Protein AF-A0A6G0W3Q2-F1 (afdb_monomer_lite)

Secondary structure (DSSP, 8-state):
-HHHHHHHHHHHH-SSGGGS--S---EEEEEEEEEES--HHHHTT-SSPPPEEEEEEETTTTEEEEEETTEEEEEEGGG-EEEE-SSSEEEEEETTEEEEEEESSHHHHHHHHHHHHHHHHHHHHHSSS--TTHHHHHHHHHHHHHHHHHHT-GGGSGGGTTHHHHHHHHHHHHHTT-HHHHHHHHHHHHHHHGGG--EEEEE-TTS-EEEEEPHHHHHHHHHHHHHHHHTTT--

Structure (mmCIF, N/CA/C/O backbone):
data_AF-A0A6G0W3Q2-F1
#
_entry.id   AF-A0A6G0W3Q2-F1
#
loop_
_atom_site.group_PDB
_atom_site.id
_atom_site.type_symbol
_atom_site.label_atom_id
_atom_site.label_alt_id
_atom_site.label_comp_id
_atom_site.label_asym_id
_atom_site.label_entity_id
_atom_site.label_seq_id
_atom_site.pdbx_PDB_ins_code
_atom_site.Cartn_x
_atom_site.Cartn_y
_atom_site.Cartn_z
_atom_site.occupancy
_atom_site.B_iso_or_equiv
_atom_site.auth_seq_id
_atom_site.auth_comp_id
_atom_site.auth_asym_id
_atom_site.auth_atom_id
_atom_site.pdbx_PDB_model_num
ATOM 1 N N . MET A 1 1 ? -4.264 -22.061 -1.903 1.00 52.12 1 MET A N 1
ATOM 2 C CA . MET A 1 1 ? -3.735 -20.689 -1.708 1.00 52.12 1 MET A CA 1
ATOM 3 C C . MET A 1 1 ? -3.566 -19.924 -3.023 1.00 52.12 1 MET A C 1
ATOM 5 O O . MET A 1 1 ? -4.027 -18.793 -3.070 1.00 52.12 1 MET A O 1
ATOM 9 N N . SER A 1 2 ? -3.036 -20.539 -4.093 1.00 60.62 2 SER A N 1
ATOM 10 C CA . SER A 1 2 ? -2.847 -19.903 -5.418 1.00 60.62 2 SER A CA 1
ATOM 11 C C . SER A 1 2 ? -4.066 -19.112 -5.936 1.00 60.62 2 SER A C 1
ATOM 13 O O . SER A 1 2 ? -3.953 -17.914 -6.149 1.00 60.62 2 SER A O 1
ATOM 15 N N . ALA A 1 3 ? -5.268 -19.704 -5.980 1.00 65.25 3 ALA A N 1
ATOM 16 C CA . ALA A 1 3 ? -6.459 -19.058 -6.557 1.00 65.25 3 ALA A CA 1
ATOM 17 C C . ALA A 1 3 ? -6.866 -17.703 -5.930 1.00 65.25 3 ALA A C 1
ATOM 19 O O . ALA A 1 3 ? -7.498 -16.878 -6.585 1.00 65.25 3 ALA A O 1
ATOM 20 N N . ARG A 1 4 ? -6.534 -17.447 -4.657 1.00 72.56 4 ARG A N 1
ATOM 21 C CA . ARG A 1 4 ? -6.872 -16.176 -3.987 1.00 72.56 4 ARG A CA 1
ATOM 22 C C . ARG A 1 4 ? -5.815 -15.096 -4.220 1.00 72.56 4 ARG A C 1
ATOM 24 O O . ARG A 1 4 ? -6.174 -13.929 -4.313 1.00 72.56 4 ARG A O 1
ATOM 31 N N . LEU A 1 5 ? -4.554 -15.492 -4.385 1.00 68.44 5 LEU A N 1
ATOM 32 C CA . LEU A 1 5 ? -3.495 -14.612 -4.887 1.00 68.44 5 LEU A CA 1
ATOM 33 C C . LEU A 1 5 ? -3.738 -14.271 -6.360 1.00 68.44 5 LEU A C 1
ATOM 35 O O . LEU A 1 5 ? -3.645 -13.109 -6.738 1.00 68.44 5 LEU A O 1
ATOM 39 N N . THR A 1 6 ? -4.186 -15.248 -7.155 1.00 70.69 6 THR A N 1
ATOM 40 C CA . THR A 1 6 ? -4.675 -15.009 -8.517 1.00 70.69 6 THR A CA 1
ATOM 41 C C . THR A 1 6 ? -5.832 -14.017 -8.511 1.00 70.69 6 THR A C 1
ATOM 43 O O . THR A 1 6 ? -5.821 -13.103 -9.320 1.00 70.69 6 THR A O 1
ATOM 46 N N . LYS A 1 7 ? -6.779 -14.121 -7.563 1.00 69.00 7 LYS A N 1
ATOM 47 C CA . LYS A 1 7 ? -7.867 -13.139 -7.407 1.00 69.00 7 LYS A CA 1
ATOM 48 C C . LYS A 1 7 ? -7.358 -11.742 -7.019 1.00 69.00 7 LYS A C 1
ATOM 50 O O . LYS A 1 7 ? -7.868 -10.754 -7.528 1.00 69.00 7 LYS A O 1
ATOM 55 N N . LEU A 1 8 ? -6.357 -11.628 -6.143 1.00 73.06 8 LEU A N 1
ATOM 56 C CA . LEU A 1 8 ? -5.738 -10.333 -5.815 1.00 73.06 8 LEU A CA 1
ATOM 57 C C . LEU A 1 8 ? -5.076 -9.700 -7.051 1.00 73.06 8 LEU A C 1
ATOM 59 O O . LEU A 1 8 ? -5.209 -8.500 -7.266 1.00 73.06 8 LEU A O 1
ATOM 63 N N . ASN A 1 9 ? -4.435 -10.508 -7.895 1.00 72.56 9 ASN A N 1
ATOM 64 C CA . ASN A 1 9 ? -3.889 -10.044 -9.169 1.00 72.56 9 ASN A CA 1
ATOM 65 C C . ASN A 1 9 ? -4.977 -9.781 -10.222 1.00 72.56 9 ASN A C 1
ATOM 67 O O . ASN A 1 9 ? -4.834 -8.849 -11.002 1.00 72.56 9 ASN A O 1
ATOM 71 N N . SER A 1 10 ? -6.084 -10.529 -10.240 1.00 58.97 10 SER A N 1
ATOM 72 C CA . SER A 1 10 ? -7.192 -10.289 -11.175 1.00 58.97 10 SER A CA 1
ATOM 73 C C . SER A 1 10 ? -7.962 -9.013 -10.838 1.00 58.97 10 SER A C 1
ATOM 75 O O . SER A 1 10 ? -8.429 -8.321 -11.736 1.00 58.97 10 SER A O 1
ATOM 77 N N . VAL A 1 11 ? -7.988 -8.607 -9.561 1.00 65.19 11 VAL A N 1
ATOM 78 C CA . VAL A 1 11 ? -8.448 -7.269 -9.145 1.00 65.19 11 VAL A CA 1
ATOM 79 C C . VAL A 1 11 ? -7.665 -6.158 -9.872 1.00 65.19 11 VAL A C 1
ATOM 81 O O . VAL A 1 11 ? -8.215 -5.070 -10.050 1.00 65.19 11 VAL A O 1
ATOM 84 N N . LEU A 1 12 ? -6.436 -6.412 -10.336 1.00 62.09 12 LEU A N 1
ATOM 85 C CA . LEU A 1 12 ? -5.645 -5.469 -11.136 1.00 62.09 12 LEU A CA 1
ATOM 86 C C . LEU A 1 12 ? -5.964 -5.510 -12.639 1.00 62.09 12 LEU A C 1
ATOM 88 O O . LEU A 1 12 ? -5.663 -4.536 -13.324 1.00 62.09 12 LEU A O 1
ATOM 92 N N . LEU A 1 13 ? -6.530 -6.610 -13.147 1.00 56.34 13 LEU A N 1
ATOM 93 C CA . LEU A 1 13 ? -6.607 -6.904 -14.582 1.00 56.34 13 LEU A CA 1
ATOM 94 C C . LEU A 1 13 ? -8.024 -6.816 -15.170 1.00 56.34 13 LEU A C 1
ATOM 96 O O . LEU A 1 13 ? -8.131 -6.415 -16.321 1.00 56.34 13 LEU A O 1
ATOM 100 N N . ASP A 1 14 ? -9.091 -7.091 -14.405 1.00 49.69 14 ASP A N 1
ATOM 101 C CA . ASP A 1 14 ? -10.447 -7.187 -14.975 1.00 49.69 14 ASP A CA 1
ATOM 102 C C . ASP A 1 14 ? -11.508 -6.289 -14.305 1.00 49.69 14 ASP A C 1
ATOM 104 O O . ASP A 1 14 ? -11.877 -6.500 -13.138 1.00 49.69 14 ASP A O 1
ATOM 108 N N . PRO A 1 15 ? -12.062 -5.300 -15.038 1.00 46.44 15 PRO A N 1
ATOM 109 C CA . PRO A 1 15 ? -13.308 -4.633 -14.672 1.00 46.44 15 PRO A CA 1
ATOM 110 C C . PRO A 1 15 ? -14.569 -5.436 -15.062 1.00 46.44 15 PRO A C 1
ATOM 112 O O . PRO A 1 15 ? -15.603 -5.240 -14.422 1.00 46.44 15 PRO A O 1
ATOM 115 N N . GLU A 1 16 ? -14.507 -6.350 -16.042 1.00 43.75 16 GLU A N 1
ATOM 116 C CA . GLU A 1 16 ? -15.697 -6.997 -16.636 1.00 43.75 16 GLU A CA 1
ATOM 117 C C . GLU A 1 16 ? -16.159 -8.289 -15.929 1.00 43.75 16 GLU A C 1
ATOM 119 O O . GLU A 1 16 ? -17.358 -8.561 -15.862 1.00 43.75 16 GLU A O 1
ATOM 124 N N . GLU A 1 17 ? -15.269 -9.046 -15.277 1.00 45.06 17 GLU A N 1
ATOM 125 C CA . GLU A 1 17 ? -15.635 -10.317 -14.612 1.00 45.06 17 GLU A CA 1
ATOM 126 C C . GLU A 1 17 ? -16.501 -10.161 -13.340 1.00 45.06 17 GLU A C 1
ATOM 128 O O . GLU A 1 17 ? -16.966 -11.144 -12.755 1.00 45.06 17 GLU A O 1
ATOM 133 N N . ARG A 1 18 ? -16.756 -8.932 -12.874 1.00 47.62 18 ARG A N 1
ATOM 134 C CA . ARG A 1 18 ? -17.485 -8.690 -11.613 1.00 47.62 18 ARG A CA 1
ATOM 135 C C . ARG A 1 18 ? -18.999 -8.862 -11.712 1.00 47.62 18 ARG A C 1
ATOM 137 O O . ARG A 1 18 ? -19.645 -8.950 -10.672 1.00 47.62 18 ARG A O 1
ATOM 144 N N . GLN A 1 19 ? -19.574 -8.924 -12.914 1.00 40.81 19 GLN A N 1
ATOM 145 C CA . GLN A 1 19 ? -21.031 -8.994 -13.078 1.00 40.81 19 GLN A CA 1
ATOM 146 C C . GLN A 1 19 ? -21.618 -10.419 -13.039 1.00 40.81 19 GLN A C 1
ATOM 148 O O . GLN A 1 19 ? -22.839 -10.547 -13.016 1.00 40.81 19 GLN A O 1
ATOM 153 N N . GLN A 1 20 ? -20.808 -11.488 -12.978 1.00 38.59 20 GLN A N 1
ATOM 154 C CA . GLN A 1 20 ? -21.321 -12.866 -13.136 1.00 38.59 20 GLN A CA 1
ATOM 155 C C . GLN A 1 20 ? -21.024 -13.870 -12.002 1.00 38.59 20 GLN A C 1
ATOM 157 O O . GLN A 1 20 ? -21.364 -15.042 -12.141 1.00 38.59 20 GLN A O 1
ATOM 162 N N . GLN A 1 21 ? -20.474 -13.472 -10.848 1.00 38.41 21 GLN A N 1
ATOM 163 C CA . GLN A 1 21 ? -20.251 -14.417 -9.734 1.00 38.41 21 GLN A CA 1
ATOM 164 C C . GLN A 1 21 ? -21.267 -14.252 -8.591 1.00 38.41 21 GLN A C 1
ATOM 166 O O . GLN A 1 21 ? -21.093 -13.448 -7.680 1.00 38.41 21 GLN A O 1
ATOM 171 N N . THR A 1 22 ? -22.309 -15.090 -8.620 1.00 37.19 22 THR A N 1
ATOM 172 C CA . THR A 1 22 ? -23.399 -15.245 -7.632 1.00 37.19 22 THR A CA 1
ATOM 173 C C . THR A 1 22 ? -23.044 -16.099 -6.403 1.00 37.19 22 THR A C 1
ATOM 175 O O . THR A 1 22 ? -23.926 -16.571 -5.690 1.00 37.19 22 THR A O 1
ATOM 178 N N . THR A 1 23 ? -21.764 -16.282 -6.080 1.00 43.12 23 THR A N 1
ATOM 179 C CA . THR A 1 23 ? -21.342 -16.877 -4.800 1.00 43.12 23 THR A CA 1
ATOM 180 C C . THR A 1 23 ? -20.849 -15.766 -3.888 1.00 43.12 23 THR A C 1
ATOM 182 O O . THR A 1 23 ? -19.931 -15.054 -4.294 1.00 43.12 23 THR A O 1
ATOM 185 N N . SER A 1 24 ? -21.450 -15.622 -2.698 1.00 45.84 24 SER A N 1
ATOM 186 C CA . SER A 1 24 ? -21.171 -14.605 -1.667 1.00 45.84 24 SER A CA 1
ATOM 187 C C . SER A 1 24 ? -19.774 -13.988 -1.817 1.00 45.84 24 SER A C 1
ATOM 189 O O . SER A 1 24 ? -18.786 -14.725 -1.692 1.00 45.84 24 SER A O 1
ATOM 191 N N . PRO A 1 25 ? -19.652 -12.688 -2.153 1.00 55.88 25 PRO A N 1
ATOM 192 C CA . PRO A 1 25 ? -18.387 -12.120 -2.587 1.00 55.88 25 PRO A CA 1
ATOM 193 C C . PRO A 1 25 ? -17.403 -12.163 -1.425 1.00 55.88 25 PRO A C 1
ATOM 195 O O . PRO A 1 25 ? -17.446 -11.346 -0.515 1.00 55.88 25 PRO A O 1
ATOM 198 N N . CYS A 1 26 ? -16.513 -13.153 -1.435 1.00 69.25 26 CYS A N 1
ATOM 199 C CA . CYS A 1 26 ? -15.480 -13.227 -0.421 1.00 69.25 26 CYS A CA 1
ATOM 200 C C . CYS A 1 26 ? -14.477 -12.103 -0.698 1.00 69.25 26 CYS A C 1
ATOM 202 O O . CYS A 1 26 ? -13.798 -12.114 -1.742 1.00 69.25 26 CYS A O 1
ATOM 204 N N . SER A 1 27 ? -14.480 -11.114 0.194 1.00 85.75 27 SER A N 1
ATOM 205 C CA . SER A 1 27 ? -13.717 -9.877 0.095 1.00 85.75 27 SER A CA 1
ATOM 206 C C . SER A 1 27 ? -12.236 -10.141 0.357 1.00 85.75 27 SER A C 1
ATOM 208 O O . SER A 1 27 ? -11.859 -11.042 1.113 1.00 85.75 27 SER A O 1
ATOM 210 N N . ILE A 1 28 ? -11.375 -9.379 -0.316 1.00 90.75 28 ILE A N 1
ATOM 211 C CA . ILE A 1 28 ? -9.945 -9.332 -0.002 1.00 90.75 28 ILE A CA 1
ATOM 212 C C . ILE A 1 28 ? -9.701 -7.979 0.642 1.00 90.75 28 ILE A C 1
ATOM 214 O O . ILE A 1 28 ? -10.028 -6.952 0.048 1.00 90.75 28 ILE A O 1
ATOM 218 N N . GLY A 1 29 ? -9.140 -7.969 1.843 1.00 92.94 29 GLY A N 1
ATOM 219 C CA . GLY A 1 29 ? -8.954 -6.738 2.593 1.00 92.94 29 GLY A CA 1
ATOM 220 C C . GLY A 1 29 ? -8.163 -6.941 3.868 1.00 92.94 29 GLY A C 1
ATOM 221 O O . GLY A 1 29 ? -7.886 -8.069 4.271 1.00 92.94 29 GLY A O 1
ATOM 222 N N . THR A 1 30 ? -7.799 -5.835 4.498 1.00 93.25 30 THR A N 1
ATOM 223 C CA . THR A 1 30 ? -6.952 -5.832 5.689 1.00 93.25 30 THR A CA 1
ATOM 224 C C . THR A 1 30 ? -7.688 -5.133 6.822 1.00 93.25 30 THR A C 1
ATOM 226 O O . THR A 1 30 ? -8.186 -4.018 6.649 1.00 93.25 30 THR A O 1
ATOM 229 N N . ALA A 1 31 ? -7.782 -5.802 7.971 1.00 93.50 31 ALA A N 1
ATOM 230 C CA . ALA A 1 31 ? -8.391 -5.256 9.174 1.00 93.50 31 ALA A CA 1
ATOM 231 C C . ALA A 1 31 ? -7.320 -4.699 10.111 1.00 93.50 31 ALA A C 1
ATOM 233 O O . ALA A 1 31 ? -6.266 -5.301 10.309 1.00 93.50 31 ALA A O 1
ATOM 234 N N . PHE A 1 32 ? -7.630 -3.564 10.718 1.00 93.94 32 PHE A N 1
ATOM 235 C CA . PHE A 1 32 ? -6.771 -2.857 11.645 1.00 93.94 32 PHE A CA 1
ATOM 236 C C . PHE A 1 32 ? -7.569 -2.395 12.859 1.00 93.94 32 PHE A C 1
ATOM 238 O O . PHE A 1 32 ? -8.770 -2.128 12.784 1.00 93.94 32 PHE A O 1
ATOM 245 N N . SER A 1 33 ? -6.864 -2.252 13.973 1.00 92.25 33 SER A N 1
ATOM 246 C CA . SER A 1 33 ? -7.360 -1.612 15.183 1.00 92.25 33 SER A CA 1
ATOM 247 C C . SER A 1 33 ? -6.503 -0.384 15.459 1.00 92.25 33 SER A C 1
ATOM 249 O O . SER A 1 33 ? -5.273 -0.452 15.384 1.00 92.25 33 SER A O 1
ATOM 251 N N . ALA A 1 34 ? -7.145 0.743 15.744 1.00 92.38 34 ALA A N 1
ATOM 252 C CA . ALA A 1 34 ? -6.454 1.975 16.086 1.00 92.38 34 ALA A CA 1
ATOM 253 C C . ALA A 1 34 ? -7.254 2.806 17.090 1.00 92.38 34 ALA A C 1
ATOM 255 O O . ALA A 1 34 ? -8.483 2.810 17.096 1.00 92.38 34 ALA A O 1
ATOM 256 N N . THR A 1 35 ? -6.556 3.577 17.916 1.00 90.50 35 THR A N 1
ATOM 257 C CA . THR A 1 35 ? -7.176 4.559 18.804 1.00 90.50 35 THR A CA 1
ATOM 258 C C . THR A 1 35 ? -7.382 5.873 18.056 1.00 90.50 35 THR A C 1
ATOM 260 O O . THR A 1 35 ? -6.433 6.454 17.525 1.00 90.50 35 THR A O 1
ATOM 263 N N . SER A 1 36 ? -8.622 6.358 18.035 1.00 88.31 36 SER A N 1
ATOM 264 C CA . SER A 1 36 ? -8.991 7.643 17.436 1.00 88.31 36 SER A CA 1
ATOM 265 C C . SER A 1 36 ? -8.605 8.823 18.338 1.00 88.31 36 SER A C 1
ATOM 267 O O . SER A 1 36 ? -8.966 8.856 19.518 1.00 88.31 36 SER A O 1
ATOM 269 N N . ASN A 1 37 ? -7.898 9.807 17.768 1.00 82.94 37 ASN A N 1
ATOM 270 C CA . ASN A 1 37 ? -7.466 11.053 18.412 1.00 82.94 37 ASN A CA 1
ATOM 271 C C . ASN A 1 37 ? -6.934 10.827 19.841 1.00 82.94 37 ASN A C 1
ATOM 273 O O . ASN A 1 37 ? -7.531 11.328 20.805 1.00 82.94 37 ASN A O 1
ATOM 277 N N . PRO A 1 38 ? -5.857 10.042 20.025 1.00 74.12 38 PRO A N 1
ATOM 278 C CA . PRO A 1 38 ? -5.365 9.745 21.361 1.00 74.12 38 PRO A CA 1
ATOM 279 C C . PRO A 1 38 ? -4.897 11.026 22.047 1.00 74.12 38 PRO A C 1
ATOM 281 O O . PRO A 1 38 ? -4.140 11.825 21.489 1.00 74.12 38 PRO A O 1
ATOM 284 N N . SER A 1 39 ? -5.349 11.202 23.279 1.00 73.25 39 SER A N 1
ATOM 285 C CA . SER A 1 39 ? -4.841 12.222 24.185 1.00 73.25 39 SER A CA 1
ATOM 286 C C . SER A 1 39 ? -3.426 11.866 24.651 1.00 73.25 39 SER A C 1
ATOM 288 O O . SER A 1 39 ? -2.948 10.744 24.471 1.00 73.25 39 SER A O 1
ATOM 290 N N . LEU A 1 40 ? -2.730 12.819 25.278 1.00 69.31 40 LEU A N 1
ATOM 291 C CA . LEU A 1 40 ? -1.429 12.535 25.890 1.00 69.31 40 LEU A CA 1
ATOM 292 C C . LEU A 1 40 ? -1.541 11.470 26.992 1.00 69.31 40 LEU A C 1
ATOM 294 O O . LEU A 1 40 ? -0.636 10.656 27.121 1.00 69.31 40 LEU A O 1
ATOM 298 N N . LEU A 1 41 ? -2.659 11.425 27.724 1.00 68.06 41 LEU A N 1
ATOM 299 C CA . LEU A 1 41 ? -2.903 10.450 28.793 1.00 68.06 41 LEU A CA 1
ATOM 300 C C . LEU A 1 41 ? -3.089 9.025 28.254 1.00 68.06 41 LEU A C 1
ATOM 302 O O . LEU A 1 41 ? -2.545 8.081 28.829 1.00 68.06 41 LEU A O 1
ATOM 306 N N . ASP A 1 42 ? -3.736 8.883 27.091 1.00 65.69 42 ASP A N 1
ATOM 307 C CA . ASP A 1 42 ? -3.877 7.593 26.397 1.00 65.69 42 ASP A CA 1
ATOM 308 C C . ASP A 1 42 ? -2.507 6.989 26.041 1.00 65.69 42 ASP A C 1
ATOM 310 O O . ASP A 1 42 ? -2.345 5.773 26.001 1.00 65.69 42 ASP A O 1
ATOM 314 N N . ARG A 1 43 ? -1.483 7.828 25.824 1.00 63.75 43 ARG A N 1
ATOM 315 C CA . ARG A 1 43 ? -0.117 7.365 25.522 1.00 63.75 43 ARG A CA 1
ATOM 316 C C . ARG A 1 43 ? 0.613 6.797 26.737 1.00 63.75 43 ARG A C 1
ATOM 318 O O . ARG A 1 43 ? 1.538 6.012 26.551 1.00 63.75 43 ARG A O 1
ATOM 325 N N . PHE A 1 44 ? 0.222 7.196 27.947 1.00 64.88 44 PHE A N 1
ATOM 326 C CA . PHE A 1 44 ? 0.829 6.729 29.196 1.00 64.88 44 PHE A CA 1
ATOM 327 C C . PHE A 1 44 ? 0.045 5.583 29.850 1.00 64.88 44 PHE A C 1
ATOM 329 O O . PHE A 1 44 ? 0.443 5.125 30.916 1.00 64.88 44 PHE A O 1
ATOM 336 N N . ASN A 1 45 ? -1.040 5.102 29.225 1.00 63.22 45 ASN A N 1
ATOM 337 C CA . ASN A 1 45 ? -1.977 4.139 29.821 1.00 63.22 45 ASN A CA 1
ATOM 338 C C . ASN A 1 45 ? -2.529 4.602 31.187 1.00 63.22 45 ASN A C 1
ATOM 340 O O . ASN A 1 45 ? -2.840 3.779 32.046 1.00 63.22 45 ASN A O 1
ATOM 344 N N . ILE A 1 46 ? -2.642 5.918 31.403 1.00 53.66 46 ILE A N 1
ATOM 345 C CA . ILE A 1 46 ? -3.171 6.495 32.645 1.00 53.66 46 ILE A CA 1
ATOM 346 C C . ILE A 1 46 ? -4.628 6.899 32.391 1.00 53.66 46 ILE A C 1
ATOM 348 O O . ILE A 1 46 ? -4.883 7.927 31.767 1.00 53.66 46 ILE A O 1
ATOM 352 N N . GLY A 1 47 ? -5.579 6.094 32.876 1.00 58.34 47 GLY A N 1
ATOM 353 C CA . GLY A 1 47 ? -7.024 6.356 32.789 1.00 58.34 47 GLY A CA 1
ATOM 354 C C . GLY A 1 47 ? -7.814 5.311 31.990 1.00 58.34 47 GLY A C 1
ATOM 355 O O . GLY A 1 47 ? -7.297 4.251 31.640 1.00 58.34 47 GLY A O 1
ATOM 356 N N . HIS A 1 48 ? -9.092 5.601 31.722 1.00 57.19 48 HIS A N 1
ATOM 357 C CA . HIS A 1 48 ? -9.943 4.755 30.880 1.00 57.19 48 HIS A CA 1
ATOM 358 C C . HIS A 1 48 ? -9.451 4.793 29.429 1.00 57.19 48 HIS A C 1
ATOM 360 O O . HIS A 1 48 ? -9.504 5.840 28.787 1.00 57.19 48 HIS A O 1
ATOM 366 N N . GLN A 1 49 ? -8.981 3.651 28.916 1.00 63.22 49 GLN A N 1
ATOM 367 C CA . GLN A 1 49 ? -8.568 3.522 27.518 1.00 63.22 49 GLN A CA 1
ATOM 368 C C . GLN A 1 49 ? -9.741 3.850 26.591 1.00 63.22 49 GLN A C 1
ATOM 370 O O . GLN A 1 49 ? -10.835 3.298 26.735 1.00 63.22 49 GLN A O 1
ATOM 375 N N . LYS A 1 50 ? -9.510 4.749 25.629 1.00 68.19 50 LYS A N 1
ATOM 376 C CA . LYS A 1 50 ? -10.487 5.033 24.575 1.00 68.19 50 LYS A CA 1
ATOM 377 C C . LYS A 1 50 ? -10.847 3.754 23.809 1.00 68.19 50 LYS A C 1
ATOM 379 O O . LYS A 1 50 ? -9.971 2.917 23.587 1.00 68.19 50 LYS A O 1
ATOM 384 N N . PRO A 1 51 ? -12.105 3.619 23.356 1.00 70.94 51 PRO A N 1
ATOM 385 C CA . PRO A 1 51 ? -12.518 2.468 22.570 1.00 70.94 51 PRO A CA 1
ATOM 386 C C . PRO A 1 51 ? -11.699 2.372 21.280 1.00 70.94 51 PRO A C 1
ATOM 388 O O . PRO A 1 51 ? -11.453 3.371 20.594 1.00 70.94 51 PRO A O 1
ATOM 391 N N . ASN A 1 52 ? -11.287 1.150 20.949 1.00 83.00 52 ASN A N 1
ATOM 392 C CA . ASN A 1 52 ? -10.585 0.872 19.706 1.00 83.00 52 ASN A CA 1
ATOM 393 C C . ASN A 1 52 ? -11.521 1.086 18.516 1.00 83.00 52 ASN A C 1
ATOM 395 O O . ASN A 1 52 ? -12.606 0.513 18.442 1.00 83.00 52 ASN A O 1
ATOM 399 N N . THR A 1 53 ? -11.075 1.908 17.571 1.00 89.88 53 THR A N 1
ATOM 400 C CA . THR A 1 53 ? -11.717 2.067 16.271 1.00 89.88 53 THR A CA 1
ATOM 401 C C . THR A 1 53 ? -11.254 0.933 15.367 1.00 89.88 53 THR A C 1
ATOM 403 O O . THR A 1 53 ? -10.049 0.732 15.187 1.00 89.88 53 THR A O 1
ATOM 406 N N . LYS A 1 54 ? -12.204 0.199 14.786 1.00 92.38 54 LYS A N 1
ATOM 407 C CA . LYS A 1 54 ? -11.901 -0.849 13.809 1.00 92.38 54 LYS A CA 1
ATOM 408 C C . LYS A 1 54 ? -11.887 -0.231 12.421 1.00 92.38 54 LYS A C 1
ATOM 410 O O . LYS A 1 54 ? -12.837 0.441 12.030 1.00 92.38 54 LYS A O 1
ATOM 415 N N . ILE A 1 55 ? -10.803 -0.441 11.690 1.00 94.25 55 ILE A N 1
ATOM 416 C CA . ILE A 1 55 ? -10.625 0.075 10.336 1.00 94.25 55 ILE A CA 1
ATOM 417 C C . ILE A 1 55 ? -10.448 -1.118 9.409 1.00 94.25 55 ILE A C 1
ATOM 419 O O . ILE A 1 55 ? -9.594 -1.965 9.646 1.00 94.25 55 ILE A O 1
ATOM 423 N N . PHE A 1 56 ? -11.233 -1.187 8.344 1.00 94.69 56 PHE A N 1
ATOM 424 C CA . PHE A 1 56 ? -11.124 -2.228 7.333 1.00 94.69 56 PHE A CA 1
ATOM 425 C C . PHE A 1 56 ? -10.886 -1.604 5.965 1.00 94.69 56 PHE A C 1
ATOM 427 O O . PHE A 1 56 ? -11.662 -0.760 5.525 1.00 94.69 56 PHE A O 1
ATOM 434 N N . VAL A 1 57 ? -9.812 -2.021 5.298 1.00 95.25 57 VAL A N 1
ATOM 435 C CA . VAL A 1 57 ? -9.480 -1.603 3.932 1.00 95.25 57 VAL A CA 1
ATOM 436 C C . VAL A 1 57 ? -9.822 -2.753 2.997 1.00 95.25 57 VAL A C 1
ATOM 438 O O . VAL A 1 57 ? -9.116 -3.760 2.963 1.00 95.25 57 VAL A O 1
ATOM 441 N N . GLU A 1 58 ? -10.902 -2.616 2.237 1.00 93.44 58 GLU A N 1
ATOM 442 C CA . GLU A 1 58 ? -11.334 -3.629 1.285 1.00 93.44 58 GLU A CA 1
ATOM 443 C C . GLU A 1 58 ? -10.684 -3.390 -0.085 1.00 93.44 58 GLU A C 1
ATOM 445 O O . GLU A 1 58 ? -11.087 -2.517 -0.856 1.00 93.44 58 GLU A O 1
ATOM 450 N N . ILE A 1 59 ? -9.683 -4.205 -0.418 1.00 91.56 59 ILE A N 1
ATOM 451 C CA . ILE A 1 59 ? -8.898 -4.084 -1.653 1.00 91.56 59 ILE A CA 1
ATOM 452 C C . ILE A 1 59 ? -9.747 -4.404 -2.890 1.00 91.56 59 ILE A C 1
ATOM 454 O O . ILE A 1 59 ? -9.580 -3.793 -3.947 1.00 91.56 59 ILE A O 1
ATOM 458 N N . SER A 1 60 ? -10.693 -5.342 -2.773 1.00 86.44 60 SER A N 1
ATOM 459 C CA . SER A 1 60 ? -11.580 -5.726 -3.877 1.00 86.44 60 SER A CA 1
ATOM 460 C C . SER A 1 60 ? -12.487 -4.584 -4.341 1.00 86.44 60 SER A C 1
ATOM 462 O O . SER A 1 60 ? -12.555 -4.306 -5.546 1.00 86.44 60 SER A O 1
ATOM 464 N N . SER A 1 61 ? -13.192 -3.937 -3.413 1.00 87.19 61 SER A N 1
ATOM 465 C CA . SER A 1 61 ? -14.178 -2.883 -3.701 1.00 87.19 61 SER A CA 1
ATOM 466 C C . SER A 1 61 ? -13.557 -1.487 -3.763 1.00 87.19 61 SER A C 1
ATOM 468 O O . SER A 1 61 ? -14.062 -0.615 -4.462 1.00 87.19 61 SER A O 1
ATOM 470 N N . GLY A 1 62 ? -12.429 -1.302 -3.085 1.00 89.56 62 GLY A N 1
ATOM 471 C CA . GLY A 1 62 ? -11.738 -0.034 -2.943 1.00 89.56 62 GLY A CA 1
ATOM 472 C C . GLY A 1 62 ? -12.321 0.894 -1.878 1.00 89.56 62 GLY A C 1
ATOM 473 O O . GLY A 1 62 ? -12.197 2.119 -1.965 1.00 89.56 62 GLY A O 1
ATOM 474 N N . LEU A 1 63 ? -12.967 0.301 -0.876 1.00 92.94 63 LEU A N 1
ATOM 475 C CA . LEU A 1 63 ? -13.622 0.995 0.225 1.00 92.94 63 LEU A CA 1
ATOM 476 C C . LEU A 1 63 ? -12.807 0.885 1.516 1.00 92.94 63 LEU A C 1
ATOM 478 O O . LEU A 1 63 ? -12.103 -0.095 1.757 1.00 92.94 63 LEU A O 1
ATOM 482 N N . ILE A 1 64 ? -12.936 1.900 2.363 1.00 94.25 64 ILE A N 1
ATOM 483 C CA . ILE A 1 64 ? -12.424 1.936 3.728 1.00 94.25 64 ILE A CA 1
ATOM 484 C C . ILE A 1 64 ? -13.628 2.065 4.656 1.00 94.25 64 ILE A C 1
ATOM 486 O O . ILE A 1 64 ? -14.370 3.046 4.580 1.00 94.25 64 ILE A O 1
ATOM 490 N N . SER A 1 65 ? -13.805 1.090 5.540 1.00 93.38 65 SER A N 1
ATOM 491 C CA . SER A 1 65 ? -14.825 1.101 6.587 1.00 93.38 65 SER A CA 1
ATOM 492 C C . SER A 1 65 ? -14.174 1.443 7.922 1.00 93.38 65 SER A C 1
ATOM 494 O O . SER A 1 65 ? -13.213 0.795 8.326 1.00 93.38 65 SER A O 1
ATOM 496 N N . ILE A 1 66 ? -14.686 2.455 8.615 1.00 92.12 66 ILE A N 1
ATOM 497 C CA . ILE A 1 66 ? -14.214 2.900 9.929 1.00 92.12 66 ILE A CA 1
ATOM 498 C C . ILE A 1 66 ? -15.380 2.759 10.905 1.00 92.12 66 ILE A C 1
ATOM 500 O O . ILE A 1 66 ? -16.338 3.529 10.839 1.00 92.12 66 ILE A O 1
ATOM 504 N N . ALA A 1 67 ? -15.302 1.775 11.796 1.00 89.62 67 ALA A N 1
ATOM 505 C CA . ALA A 1 67 ? -16.296 1.517 12.830 1.00 89.62 67 ALA A CA 1
ATOM 506 C C . ALA A 1 67 ? -15.831 2.087 14.179 1.00 89.62 67 ALA A C 1
ATOM 508 O O . ALA A 1 67 ? -14.789 1.699 14.716 1.00 89.62 67 ALA A O 1
ATOM 509 N N . SER A 1 68 ? -16.625 3.010 14.717 1.00 82.50 68 SER A N 1
ATOM 510 C CA . SER A 1 68 ? -16.546 3.553 16.079 1.00 82.50 68 SER A CA 1
ATOM 511 C C . SER A 1 68 ? -17.811 3.142 16.843 1.00 82.50 68 SER A C 1
ATOM 513 O O . SER A 1 68 ? -18.800 2.835 16.188 1.00 82.50 68 SER A O 1
ATOM 515 N N . CYS A 1 69 ? -17.798 3.137 18.184 1.00 72.38 69 CYS A N 1
ATOM 516 C CA . CYS A 1 69 ? -18.821 2.523 19.060 1.00 72.38 69 CYS A CA 1
ATOM 517 C C . CYS A 1 69 ? -20.272 2.526 18.540 1.00 72.38 69 CYS A C 1
ATOM 519 O O . CYS A 1 69 ? -20.922 1.490 18.613 1.00 72.38 69 CYS A O 1
ATOM 521 N N . ASP A 1 70 ? -20.747 3.642 17.976 1.00 73.31 70 ASP A N 1
ATOM 522 C CA . ASP A 1 70 ? -22.146 3.806 17.559 1.00 73.31 70 ASP A CA 1
ATOM 523 C C . ASP A 1 70 ? -22.339 4.002 16.042 1.00 73.31 70 ASP A C 1
ATOM 525 O O . ASP A 1 70 ? -23.456 4.227 15.577 1.00 73.31 70 ASP A O 1
ATOM 529 N N . SER A 1 71 ? -21.269 3.977 15.238 1.00 81.50 71 SER A N 1
ATOM 530 C CA . SER A 1 71 ? -21.370 4.253 13.799 1.00 81.50 71 SER A CA 1
ATOM 531 C C . SER A 1 71 ? -20.267 3.606 12.967 1.00 81.50 71 SER A C 1
ATOM 533 O O . SER A 1 71 ? -19.110 3.521 13.375 1.00 81.50 71 SER A O 1
ATOM 535 N N . THR A 1 72 ? -20.624 3.200 11.747 1.00 87.56 72 THR A N 1
ATOM 536 C CA . THR A 1 72 ? -19.666 2.771 10.723 1.00 87.56 72 THR A CA 1
ATOM 537 C C . THR A 1 72 ? -19.707 3.749 9.560 1.00 87.56 72 THR A C 1
ATOM 539 O O . THR A 1 72 ? -20.731 3.894 8.895 1.00 87.56 72 THR A O 1
ATOM 542 N N . ALA A 1 73 ? -18.590 4.426 9.310 1.00 89.44 73 ALA A N 1
ATOM 543 C CA . ALA A 1 73 ? -18.411 5.260 8.133 1.00 89.44 73 ALA A CA 1
ATOM 544 C C . ALA A 1 73 ? -17.748 4.438 7.026 1.00 89.44 73 ALA A C 1
ATOM 546 O O . ALA A 1 73 ? -16.687 3.858 7.245 1.00 89.44 73 ALA A O 1
ATOM 547 N N . VAL A 1 74 ? -18.342 4.418 5.835 1.00 91.69 74 VAL A N 1
ATOM 548 C CA . VAL A 1 74 ? -17.750 3.798 4.642 1.00 91.69 74 VAL A CA 1
ATOM 549 C C . VAL A 1 74 ? -17.360 4.901 3.667 1.00 91.69 74 VAL A C 1
ATOM 551 O O . VAL A 1 74 ? -18.168 5.776 3.351 1.00 91.69 74 VAL A O 1
ATOM 554 N N . VAL A 1 75 ? -16.107 4.896 3.221 1.00 92.12 75 VAL A N 1
ATOM 555 C CA . VAL A 1 75 ? -15.543 5.928 2.344 1.00 92.12 75 VAL A CA 1
ATOM 556 C C . VAL A 1 75 ? -14.735 5.266 1.235 1.00 92.12 75 VAL A C 1
ATOM 558 O O . VAL A 1 75 ? -14.046 4.279 1.473 1.00 92.12 75 VAL A O 1
ATOM 561 N N . ALA A 1 76 ? -14.789 5.804 0.018 1.00 91.62 76 ALA A N 1
ATOM 562 C CA . ALA A 1 76 ? -13.924 5.336 -1.058 1.00 91.62 76 ALA A CA 1
ATOM 563 C C . ALA A 1 76 ? -12.467 5.754 -0.797 1.00 91.62 76 ALA A C 1
ATOM 565 O O . ALA A 1 76 ? -12.202 6.896 -0.415 1.00 91.62 76 ALA A O 1
ATOM 566 N N . ALA A 1 77 ? -11.507 4.852 -1.012 1.00 89.69 77 ALA A N 1
ATOM 567 C CA . ALA A 1 77 ? -10.102 5.128 -0.697 1.00 89.69 77 ALA A CA 1
ATOM 568 C C . ALA A 1 77 ? -9.514 6.290 -1.521 1.00 89.69 77 ALA A C 1
ATOM 570 O O . ALA A 1 77 ? -8.632 7.004 -1.051 1.00 89.69 77 ALA A O 1
ATOM 571 N N . ASN A 1 78 ? -10.029 6.528 -2.730 1.00 88.00 78 ASN A N 1
ATOM 572 C CA . ASN A 1 78 ? -9.647 7.664 -3.577 1.00 88.00 78 ASN A CA 1
ATOM 573 C C . ASN A 1 78 ? -10.164 9.027 -3.069 1.00 88.00 78 ASN A C 1
ATOM 575 O O . ASN A 1 78 ? -9.761 10.059 -3.591 1.00 88.00 78 ASN A O 1
ATOM 579 N N . GLN A 1 79 ? -11.035 9.051 -2.055 1.00 90.31 79 GLN A N 1
ATOM 580 C CA . GLN A 1 79 ? -11.542 10.276 -1.423 1.00 90.31 79 GLN A CA 1
ATOM 581 C C . GLN A 1 79 ? -10.797 10.643 -0.133 1.00 90.31 79 GLN A C 1
ATOM 583 O O . GLN A 1 79 ? -11.156 11.624 0.527 1.00 90.31 79 GLN A O 1
ATOM 588 N N . VAL A 1 80 ? -9.792 9.854 0.257 1.00 92.12 80 VAL A N 1
ATOM 589 C CA . VAL A 1 80 ? -8.991 10.100 1.457 1.00 92.12 80 VAL A CA 1
ATOM 590 C C . VAL A 1 80 ? -7.528 10.315 1.102 1.00 92.12 80 VAL A C 1
ATOM 592 O O . VAL A 1 80 ? -7.015 9.746 0.149 1.00 92.12 80 VAL A O 1
ATOM 595 N N . CYS A 1 81 ? -6.835 11.115 1.899 1.00 92.62 81 CYS A N 1
ATOM 596 C CA . CYS A 1 81 ? -5.381 11.201 1.904 1.00 92.62 81 CYS A CA 1
ATOM 597 C C . CYS A 1 81 ? -4.892 10.614 3.226 1.00 92.62 81 CYS A C 1
ATOM 599 O O . CYS A 1 81 ? -5.376 11.009 4.290 1.00 92.62 81 CYS A O 1
ATOM 601 N N . VAL A 1 82 ? -3.966 9.660 3.154 1.00 94.44 82 VAL A N 1
ATOM 602 C CA . VAL A 1 82 ? -3.367 9.025 4.330 1.00 94.44 82 VAL A CA 1
ATOM 603 C C . VAL A 1 82 ? -1.893 9.372 4.417 1.00 94.44 82 VAL A C 1
ATOM 605 O O . VAL A 1 82 ? -1.197 9.395 3.408 1.00 94.44 82 VAL A O 1
ATOM 608 N N . GLU A 1 83 ? -1.422 9.649 5.625 1.00 94.25 83 GLU A N 1
ATOM 609 C CA . GLU A 1 83 ? -0.038 10.044 5.872 1.00 94.25 83 GLU A CA 1
ATOM 610 C C . GLU A 1 83 ? 0.427 9.480 7.213 1.00 94.25 83 GLU A C 1
ATOM 612 O O . GLU A 1 83 ? -0.260 9.622 8.228 1.00 94.25 83 GLU A O 1
ATOM 617 N N . LEU A 1 84 ? 1.599 8.848 7.239 1.00 93.00 84 LEU A N 1
ATOM 618 C CA . LEU A 1 84 ? 2.213 8.395 8.481 1.00 93.00 84 LEU A CA 1
ATOM 619 C C . LEU A 1 84 ? 2.809 9.599 9.227 1.00 93.00 84 LEU A C 1
ATOM 621 O O . LEU A 1 84 ? 3.777 10.208 8.784 1.00 93.00 84 LEU A O 1
ATOM 625 N N . VAL A 1 85 ? 2.256 9.924 10.393 1.00 91.56 85 VAL A N 1
ATOM 626 C CA . VAL A 1 85 ? 2.702 11.034 11.241 1.00 91.56 85 VAL A CA 1
ATOM 627 C C . VAL A 1 85 ? 3.402 10.466 12.471 1.00 91.56 85 VAL A C 1
ATOM 629 O O . VAL A 1 85 ? 2.784 10.094 13.467 1.00 91.56 85 VAL A O 1
ATOM 632 N N . GLY A 1 86 ? 4.728 10.384 12.425 1.00 87.62 86 GLY A N 1
ATOM 633 C CA . GLY A 1 86 ? 5.531 9.841 13.523 1.00 87.62 86 GLY A CA 1
ATOM 634 C C . GLY A 1 86 ? 5.611 8.311 13.518 1.00 87.62 86 GLY A C 1
ATOM 635 O O . GLY A 1 86 ? 5.670 7.683 12.464 1.00 87.62 86 GLY A O 1
ATOM 636 N N . LYS A 1 87 ? 5.698 7.687 14.705 1.00 88.25 87 LYS A N 1
ATOM 637 C CA . LYS A 1 87 ? 6.075 6.262 14.810 1.00 88.25 87 LYS A CA 1
ATOM 638 C C . LYS A 1 87 ? 4.962 5.282 14.446 1.00 88.25 87 LYS A C 1
ATOM 640 O O . LYS A 1 87 ? 5.250 4.302 13.778 1.00 88.25 87 LYS A O 1
ATOM 645 N N . LYS A 1 88 ? 3.735 5.511 14.914 1.00 92.25 88 LYS A N 1
ATOM 646 C CA . LYS A 1 88 ? 2.600 4.577 14.773 1.00 92.25 88 LYS A CA 1
ATOM 647 C C . LYS A 1 88 ? 1.257 5.288 14.575 1.00 92.25 88 LYS A C 1
ATOM 649 O O . LYS A 1 88 ? 0.204 4.700 14.793 1.00 92.25 88 LYS A O 1
ATOM 654 N N . THR A 1 89 ? 1.296 6.573 14.234 1.00 93.38 89 THR A N 1
ATOM 655 C CA . THR A 1 89 ? 0.099 7.393 14.046 1.00 93.38 89 THR A CA 1
ATOM 656 C C . THR A 1 89 ? -0.066 7.686 12.569 1.00 93.38 89 THR A C 1
ATOM 658 O O . THR A 1 89 ? 0.896 8.059 11.910 1.00 93.38 89 THR A O 1
ATOM 661 N N . VAL A 1 90 ? -1.279 7.528 12.059 1.00 95.81 90 VAL A N 1
ATOM 662 C CA . VAL A 1 90 ? -1.645 7.855 10.687 1.00 95.81 90 VAL A CA 1
ATOM 663 C C . VAL A 1 90 ? -2.687 8.955 10.724 1.00 95.81 90 VAL A C 1
ATOM 665 O O . VAL A 1 90 ? -3.665 8.890 11.470 1.00 95.81 90 VAL A O 1
ATOM 668 N N . ARG A 1 91 ? -2.464 9.979 9.916 1.00 95.56 91 ARG A N 1
ATOM 669 C CA . ARG A 1 91 ? -3.423 11.034 9.635 1.00 95.56 91 ARG A CA 1
ATOM 670 C C . ARG A 1 91 ? -4.273 10.606 8.450 1.00 95.56 91 ARG A C 1
ATOM 672 O O . ARG A 1 91 ? -3.729 10.264 7.406 1.00 95.56 91 ARG A O 1
ATOM 679 N N . ILE A 1 92 ? -5.591 10.658 8.607 1.00 94.56 92 ILE A N 1
ATOM 680 C CA . ILE A 1 92 ? -6.552 10.480 7.517 1.00 94.56 92 ILE A CA 1
ATOM 681 C C . ILE A 1 92 ? -7.238 11.824 7.285 1.00 94.56 92 ILE A C 1
ATOM 683 O O . ILE A 1 92 ? -7.922 12.344 8.168 1.00 94.56 92 ILE A O 1
ATOM 687 N N . ARG A 1 93 ? -7.051 12.397 6.094 1.00 93.31 93 ARG A N 1
ATOM 688 C CA . ARG A 1 93 ? -7.729 13.618 5.642 1.00 93.31 93 ARG A CA 1
ATOM 689 C C . ARG A 1 93 ? -8.804 13.268 4.625 1.00 93.31 93 ARG A C 1
ATOM 691 O O . ARG A 1 93 ? -8.536 12.568 3.654 1.00 93.31 93 ARG A O 1
ATOM 698 N N . ARG A 1 94 ? -10.008 13.800 4.823 1.00 89.56 94 ARG A N 1
ATOM 699 C CA . ARG A 1 94 ? -11.147 13.695 3.904 1.00 89.56 94 ARG A CA 1
ATOM 700 C C . ARG A 1 94 ? -11.760 15.074 3.722 1.00 89.56 94 ARG A C 1
ATOM 702 O O . ARG A 1 94 ? -12.342 15.609 4.665 1.00 89.56 94 ARG A O 1
ATOM 709 N N . SER A 1 95 ? -11.665 15.633 2.518 1.00 82.94 95 SER A N 1
ATOM 710 C CA . SER A 1 95 ? -12.190 16.964 2.173 1.00 82.94 95 SER A CA 1
ATOM 711 C C . SER A 1 95 ? -11.798 18.048 3.199 1.00 82.94 95 SER A C 1
ATOM 713 O O . SER A 1 95 ? -10.687 18.558 3.135 1.00 82.94 95 SER A O 1
ATOM 715 N N . LYS A 1 96 ? -12.685 18.389 4.150 1.00 79.88 96 LYS A N 1
ATOM 716 C CA . LYS A 1 96 ? -12.472 19.413 5.196 1.00 79.88 96 LYS A CA 1
ATOM 717 C C . LYS A 1 96 ? -12.243 18.841 6.604 1.00 79.88 96 LYS A C 1
ATOM 719 O O . LYS A 1 96 ? -12.153 19.603 7.559 1.00 79.88 96 LYS A O 1
ATOM 724 N N . SER A 1 97 ? -12.194 17.520 6.743 1.00 86.38 97 SER A N 1
ATOM 725 C CA . SER A 1 97 ? -11.983 16.827 8.016 1.00 86.38 97 SER A CA 1
ATOM 726 C C . SER A 1 97 ? -10.630 16.127 8.041 1.00 86.38 97 SER A C 1
ATOM 728 O O . SER A 1 97 ? -10.220 15.520 7.051 1.00 86.38 97 SER A O 1
ATOM 730 N N . GLU A 1 98 ? -9.958 16.195 9.183 1.00 90.56 98 GLU A N 1
ATOM 731 C CA . GLU A 1 98 ? -8.731 15.463 9.476 1.00 90.56 98 GLU A CA 1
ATOM 732 C C . GLU A 1 98 ? -8.908 14.709 10.789 1.00 90.56 98 GLU A C 1
ATOM 734 O O . GLU A 1 98 ? -9.476 15.240 11.746 1.00 90.56 98 GLU A O 1
ATOM 739 N N . GLN A 1 99 ? -8.406 13.478 10.837 1.00 91.50 99 GLN A N 1
ATOM 740 C CA . GLN A 1 99 ? -8.431 12.662 12.038 1.00 91.50 99 GLN A CA 1
ATOM 741 C C . GLN A 1 99 ? -7.139 11.862 12.181 1.00 91.50 99 GLN A C 1
ATOM 743 O O . GLN A 1 99 ? -6.586 11.366 11.196 1.00 91.50 99 GLN A O 1
ATOM 748 N N . LEU A 1 100 ? -6.652 11.746 13.417 1.00 92.75 100 LEU A N 1
ATOM 749 C CA . LEU A 1 100 ? -5.461 10.971 13.743 1.00 92.75 100 LEU A CA 1
ATOM 750 C C . LEU A 1 100 ? -5.862 9.614 14.316 1.00 92.75 100 LEU A C 1
ATOM 752 O O . LEU A 1 100 ? -6.688 9.530 15.224 1.00 92.75 100 LEU A O 1
ATOM 756 N N . TYR A 1 101 ? -5.214 8.566 13.825 1.00 93.00 101 TYR A N 1
ATOM 757 C CA . TYR A 1 101 ? -5.389 7.196 14.286 1.00 93.00 101 TYR A CA 1
ATOM 758 C C . TYR A 1 101 ? -4.050 6.637 14.730 1.00 93.00 101 TYR A C 1
ATOM 760 O O . TYR A 1 101 ? -3.086 6.638 13.969 1.00 93.00 101 TYR A O 1
ATOM 768 N N . THR A 1 102 ? -3.973 6.156 15.963 1.00 93.50 102 THR A N 1
ATOM 769 C CA . THR A 1 102 ? -2.756 5.548 16.502 1.00 93.50 102 THR A CA 1
ATOM 770 C C . THR A 1 102 ? -2.923 4.042 16.570 1.00 93.50 102 THR A C 1
ATOM 772 O O . THR A 1 102 ? -3.802 3.543 17.262 1.00 93.50 102 THR A O 1
ATOM 775 N N . PHE A 1 103 ? -2.063 3.336 15.848 1.00 92.69 103 PHE A N 1
ATOM 776 C CA . PHE A 1 103 ? -2.040 1.883 15.749 1.00 92.69 103 PHE A CA 1
ATOM 777 C C . PHE A 1 103 ? -1.218 1.285 16.895 1.00 92.69 103 PHE A C 1
ATOM 779 O O . PHE A 1 103 ? -0.448 1.980 17.575 1.00 92.69 103 PHE A O 1
ATOM 786 N N . ASP A 1 104 ? -1.345 -0.025 17.090 1.00 90.00 104 ASP A N 1
ATOM 787 C CA . ASP A 1 104 ? -0.623 -0.736 18.149 1.00 90.00 104 ASP A CA 1
ATOM 788 C C . ASP A 1 104 ? 0.892 -0.675 17.935 1.00 90.00 104 ASP A C 1
ATOM 790 O O . ASP A 1 104 ? 1.653 -0.385 18.864 1.00 90.00 104 ASP A O 1
ATOM 794 N N . ASN A 1 105 ? 1.332 -0.856 16.689 1.00 90.75 105 ASN A N 1
ATOM 795 C CA . ASN A 1 105 ? 2.736 -0.835 16.297 1.00 90.75 105 ASN A CA 1
ATOM 796 C C . ASN A 1 105 ? 2.944 -0.161 14.926 1.00 90.75 105 ASN A C 1
ATOM 798 O O . ASN A 1 105 ? 1.993 0.130 14.199 1.00 90.75 105 ASN A O 1
ATOM 802 N N . ARG A 1 106 ? 4.213 0.111 14.586 1.00 92.75 106 ARG A N 1
ATOM 803 C CA . ARG A 1 106 ? 4.584 0.784 13.330 1.00 92.75 106 ARG A CA 1
ATOM 804 C C . ARG A 1 106 ? 4.293 -0.068 12.095 1.00 92.75 106 ARG A C 1
ATOM 806 O O . ARG A 1 106 ? 3.865 0.496 11.098 1.00 92.75 106 ARG A O 1
ATOM 813 N N . VAL A 1 107 ? 4.477 -1.390 12.173 1.00 92.88 107 VAL A N 1
ATOM 814 C CA . VAL A 1 107 ? 4.199 -2.310 11.054 1.00 92.88 107 VAL A CA 1
ATOM 815 C C . VAL A 1 107 ? 2.752 -2.146 10.600 1.00 92.88 107 VAL A C 1
ATOM 817 O O . VAL A 1 107 ? 2.520 -1.884 9.428 1.00 92.88 107 VAL A O 1
ATOM 820 N N . LEU A 1 108 ? 1.792 -2.177 11.528 1.00 93.12 108 LEU A N 1
ATOM 821 C CA . LEU A 1 108 ? 0.369 -2.019 11.210 1.00 93.12 108 LEU A CA 1
ATOM 822 C C . LEU A 1 108 ? 0.041 -0.646 10.613 1.00 93.12 108 LEU A C 1
ATOM 824 O O . LEU A 1 108 ? -0.765 -0.558 9.691 1.00 93.12 108 LEU A O 1
ATOM 828 N N . ALA A 1 109 ? 0.673 0.424 11.104 1.00 95.25 109 ALA A N 1
ATOM 829 C CA . ALA A 1 109 ? 0.488 1.760 10.541 1.00 95.25 109 ALA A CA 1
ATOM 830 C C . ALA A 1 109 ? 0.997 1.844 9.088 1.00 95.25 109 ALA A C 1
ATOM 832 O O . ALA A 1 109 ? 0.326 2.417 8.231 1.00 95.25 109 ALA A O 1
ATOM 833 N N . VAL A 1 110 ? 2.156 1.240 8.802 1.00 95.81 110 VAL A N 1
ATOM 834 C CA . VAL A 1 110 ? 2.736 1.177 7.450 1.00 95.81 110 VAL A CA 1
ATOM 835 C C . VAL A 1 110 ? 1.911 0.261 6.538 1.00 95.81 110 VAL A C 1
ATOM 837 O O . VAL A 1 110 ? 1.638 0.635 5.401 1.00 95.81 110 VAL A O 1
ATOM 840 N N . GLU A 1 111 ? 1.449 -0.899 7.021 1.00 95.06 111 GLU A N 1
ATOM 841 C CA . GLU A 1 111 ? 0.538 -1.786 6.277 1.00 95.06 111 GLU A CA 1
ATOM 842 C C . GLU A 1 111 ? -0.765 -1.074 5.911 1.00 95.06 111 GLU A C 1
ATOM 844 O O . GLU A 1 111 ? -1.220 -1.181 4.773 1.00 95.06 111 GLU A O 1
ATOM 849 N N . PHE A 1 112 ? -1.341 -0.310 6.842 1.00 96.31 112 PHE A N 1
ATOM 850 C CA . PHE A 1 112 ? -2.546 0.472 6.587 1.00 96.31 112 PHE A CA 1
ATOM 851 C C . PHE A 1 112 ? -2.329 1.504 5.477 1.00 96.31 112 PHE A C 1
ATOM 853 O O . PHE A 1 112 ? -3.075 1.513 4.497 1.00 96.31 112 PHE A O 1
ATOM 860 N N . VAL A 1 113 ? -1.288 2.336 5.591 1.00 96.75 113 VAL A N 1
ATOM 861 C CA . VAL A 1 113 ? -0.954 3.338 4.564 1.00 96.75 113 VAL A CA 1
ATOM 862 C C . VAL A 1 113 ? -0.698 2.660 3.215 1.00 96.75 113 VAL A C 1
ATOM 864 O O . VAL A 1 113 ? -1.287 3.049 2.205 1.00 96.75 113 VAL A O 1
ATOM 867 N N . GLY A 1 114 ? 0.102 1.591 3.204 1.00 95.88 114 GLY A N 1
ATOM 868 C CA . GLY A 1 114 ? 0.430 0.832 2.001 1.00 95.88 114 GLY A CA 1
ATOM 869 C C . GLY A 1 114 ? -0.796 0.221 1.319 1.00 95.88 114 GLY A C 1
ATOM 870 O O . GLY A 1 114 ? -0.870 0.248 0.086 1.00 95.88 114 GLY A O 1
ATOM 871 N N . ALA A 1 115 ? -1.762 -0.279 2.100 1.00 96.31 115 ALA A N 1
ATOM 872 C CA . ALA A 1 115 ? -3.018 -0.845 1.611 1.00 96.31 115 ALA A CA 1
ATOM 873 C C . ALA A 1 115 ? -3.935 0.223 1.013 1.00 96.31 115 ALA A C 1
ATOM 875 O O . ALA A 1 115 ? -4.450 0.032 -0.087 1.00 96.31 115 ALA A O 1
ATOM 876 N N . VAL A 1 116 ? -4.096 1.368 1.682 1.00 96.06 116 VAL A N 1
ATOM 877 C CA . VAL A 1 116 ? -4.894 2.483 1.152 1.00 96.06 116 VAL A CA 1
ATOM 878 C C . VAL A 1 116 ? -4.300 3.007 -0.156 1.00 96.06 116 VAL A C 1
ATOM 880 O O . VAL A 1 116 ? -5.022 3.130 -1.142 1.00 96.06 116 VAL A O 1
ATOM 883 N N . GLN A 1 117 ? -2.985 3.231 -0.204 1.00 95.31 117 GLN A N 1
ATOM 884 C CA . GLN A 1 117 ? -2.290 3.653 -1.424 1.00 95.31 117 GLN A CA 1
ATOM 885 C C . GLN A 1 117 ? -2.431 2.633 -2.559 1.00 95.31 117 GLN A C 1
ATOM 887 O O . GLN A 1 117 ? -2.635 3.018 -3.706 1.00 95.31 117 GLN A O 1
ATOM 892 N N . LEU A 1 118 ? -2.347 1.327 -2.262 1.00 95.25 118 LEU A N 1
ATOM 893 C CA . LEU A 1 118 ? -2.586 0.290 -3.269 1.00 95.25 118 LEU A CA 1
ATOM 894 C C . LEU A 1 118 ? -3.993 0.435 -3.850 1.00 95.25 118 LEU A C 1
ATOM 896 O O . LEU A 1 118 ? -4.156 0.471 -5.062 1.00 95.25 118 LEU A O 1
ATOM 900 N N . VAL A 1 119 ? -5.012 0.560 -3.002 1.00 93.81 119 VAL A N 1
ATOM 901 C CA . VAL A 1 119 ? -6.390 0.726 -3.469 1.00 93.81 119 VAL A CA 1
ATOM 902 C C . VAL A 1 119 ? -6.560 1.989 -4.315 1.00 93.81 119 VAL A C 1
ATOM 904 O O . VAL A 1 119 ? -7.232 1.949 -5.347 1.00 93.81 119 VAL A O 1
ATOM 907 N N . GLN A 1 120 ? -5.946 3.098 -3.909 1.00 92.50 120 GLN A N 1
ATOM 908 C CA . GLN A 1 120 ? -5.949 4.342 -4.679 1.00 92.50 120 GLN A CA 1
ATOM 909 C C . GLN A 1 120 ? -5.314 4.146 -6.057 1.00 92.50 120 GLN A C 1
ATOM 911 O O . GLN A 1 120 ? -5.900 4.553 -7.059 1.00 92.50 120 GLN A O 1
ATOM 916 N N . HIS A 1 121 ? -4.172 3.456 -6.127 1.00 92.19 121 HIS A N 1
ATOM 917 C CA . HIS A 1 121 ? -3.509 3.128 -7.388 1.00 92.19 121 HIS A CA 1
ATOM 918 C C . HIS A 1 121 ? -4.389 2.245 -8.276 1.00 92.19 121 HIS A C 1
ATOM 920 O O . HIS A 1 121 ? -4.570 2.546 -9.451 1.00 92.19 121 HIS A O 1
ATOM 926 N N . ILE A 1 122 ? -5.014 1.207 -7.717 1.00 91.25 122 ILE A N 1
ATOM 927 C CA . ILE A 1 122 ? -5.957 0.341 -8.441 1.00 91.25 122 ILE A CA 1
ATOM 928 C C . ILE A 1 122 ? -7.128 1.156 -8.993 1.00 91.25 122 ILE A C 1
ATOM 930 O O . ILE A 1 122 ? -7.518 0.982 -10.147 1.00 91.25 122 ILE A O 1
ATOM 934 N N . SER A 1 123 ? -7.682 2.065 -8.189 1.00 88.88 123 SER A N 1
ATOM 935 C CA . SER A 1 123 ? -8.749 2.962 -8.629 1.00 88.88 123 SER A CA 1
ATOM 936 C C . SER A 1 123 ? -8.291 3.863 -9.778 1.00 88.88 123 SER A C 1
ATOM 938 O O . SER A 1 123 ? -9.040 4.019 -10.739 1.00 88.88 123 SER A O 1
ATOM 940 N N . ALA A 1 124 ? -7.079 4.420 -9.704 1.00 87.88 124 ALA A N 1
ATOM 941 C CA . ALA A 1 124 ? -6.507 5.273 -10.746 1.00 87.88 124 ALA A CA 1
ATOM 942 C C . ALA A 1 124 ? -6.198 4.498 -12.038 1.00 87.88 124 ALA A C 1
ATOM 944 O O . ALA A 1 124 ? -6.364 5.018 -13.137 1.00 87.88 124 ALA A O 1
ATOM 945 N N . LEU A 1 125 ? -5.796 3.228 -11.932 1.00 87.88 125 LEU A N 1
ATOM 946 C CA . LEU A 1 125 ? -5.653 2.360 -13.099 1.00 87.88 125 LEU A CA 1
ATOM 947 C C . LEU A 1 125 ? -7.016 2.098 -13.748 1.00 87.88 125 LEU A C 1
ATOM 949 O O . LEU A 1 125 ? -7.120 2.089 -14.970 1.00 87.88 125 LEU A O 1
ATOM 953 N N . ARG A 1 126 ? -8.083 1.917 -12.972 1.00 84.69 126 ARG A N 1
ATOM 954 C CA . ARG A 1 126 ? -9.420 1.679 -13.540 1.00 84.69 126 ARG A CA 1
ATOM 955 C C . ARG A 1 126 ? -10.057 2.914 -14.171 1.00 84.69 126 ARG A C 1
ATOM 957 O O . ARG A 1 126 ? -10.892 2.754 -15.056 1.00 84.69 126 ARG A O 1
ATOM 964 N N . SER A 1 127 ? -9.706 4.122 -13.737 1.00 79.69 127 SER A N 1
ATOM 965 C CA . SER A 1 127 ? -10.177 5.334 -14.407 1.00 79.69 127 SER A CA 1
ATOM 966 C C . SER A 1 127 ? -9.520 5.482 -15.782 1.00 79.69 127 SER A C 1
ATOM 968 O O . SER A 1 127 ? -8.318 5.285 -15.930 1.00 79.69 127 SER A O 1
ATOM 970 N N . SER A 1 128 ? -10.313 5.856 -16.792 1.00 60.50 128 SER A N 1
ATOM 971 C CA . SER A 1 128 ? -9.826 6.177 -18.146 1.00 60.50 128 SER A CA 1
ATOM 972 C C . SER A 1 128 ? -9.028 7.487 -18.201 1.00 60.50 128 SER A C 1
ATOM 974 O O . SER A 1 128 ? -8.403 7.788 -19.219 1.00 60.50 128 SER A O 1
ATOM 976 N N . GLU A 1 129 ? -9.065 8.290 -17.137 1.00 58.94 129 GLU A N 1
ATOM 977 C CA . GLU A 1 129 ? -8.176 9.436 -16.986 1.00 58.94 129 GLU A CA 1
ATOM 978 C C . GLU A 1 129 ? -6.747 8.909 -16.879 1.00 58.94 129 GLU A C 1
ATOM 980 O O . GLU A 1 129 ? -6.504 7.961 -16.131 1.00 58.94 129 GLU A O 1
ATOM 985 N N . LYS A 1 130 ? -5.822 9.475 -17.678 1.00 54.81 130 LYS A N 1
ATOM 986 C CA . LYS A 1 130 ? -4.395 9.106 -17.695 1.00 54.81 130 LYS A CA 1
ATOM 987 C C . LYS A 1 130 ? -3.974 8.811 -16.267 1.00 54.81 130 LYS A C 1
ATOM 989 O O . LYS A 1 130 ? -4.102 9.705 -15.441 1.00 54.81 130 LYS A O 1
ATOM 994 N N . ALA A 1 131 ? -3.544 7.582 -15.990 1.00 59.50 131 ALA A N 1
ATOM 995 C CA . ALA A 1 131 ? -3.166 7.161 -14.652 1.00 59.50 131 ALA A CA 1
ATOM 996 C C . ALA A 1 131 ? -2.070 8.116 -14.144 1.00 59.50 131 ALA A C 1
ATOM 998 O O . ALA A 1 131 ? -0.904 8.038 -14.522 1.00 59.50 131 ALA A O 1
ATOM 999 N N . GLN A 1 132 ? -2.479 9.146 -13.404 1.00 59.53 132 GLN A N 1
ATOM 1000 C CA . GLN A 1 132 ? -1.573 10.192 -12.968 1.00 59.53 132 GLN A CA 1
ATOM 1001 C C . GLN A 1 132 ? -0.714 9.616 -11.845 1.00 59.53 132 GLN A C 1
ATOM 1003 O O . GLN A 1 132 ? -1.168 8.807 -11.035 1.00 59.53 132 GLN A O 1
ATOM 1008 N N . GLY A 1 133 ? 0.556 10.016 -11.833 1.00 84.94 133 GLY A N 1
ATOM 1009 C CA . GLY A 1 133 ? 1.464 9.702 -10.739 1.00 84.94 133 GLY A CA 1
ATOM 1010 C C . GLY A 1 133 ? 2.123 8.324 -10.802 1.00 84.94 133 GLY A C 1
ATOM 1011 O O . GLY A 1 133 ? 2.333 7.741 -9.750 1.00 84.94 133 GLY A O 1
ATOM 1012 N N . LEU A 1 134 ? 2.510 7.788 -11.972 1.00 89.12 134 LEU A N 1
ATOM 1013 C CA . LEU A 1 134 ? 3.360 6.575 -12.038 1.00 89.12 134 LEU A CA 1
ATOM 1014 C C . LEU A 1 134 ? 4.560 6.673 -11.083 1.00 89.12 134 LEU A C 1
ATOM 1016 O O . LEU A 1 134 ? 4.785 5.784 -10.264 1.00 89.12 134 LEU A O 1
ATOM 1020 N N . LEU A 1 135 ? 5.287 7.789 -11.165 1.00 91.88 135 LEU A N 1
ATOM 1021 C CA . LEU A 1 135 ? 6.425 8.067 -10.297 1.00 91.88 135 LEU A CA 1
ATOM 1022 C C . LEU A 1 135 ? 6.021 8.123 -8.818 1.00 91.88 135 LEU A C 1
ATOM 1024 O O . LEU A 1 135 ? 6.744 7.616 -7.970 1.00 91.88 135 LEU A O 1
ATOM 1028 N N . GLU A 1 136 ? 4.872 8.722 -8.506 1.00 92.62 136 GLU A N 1
ATOM 1029 C CA . GLU A 1 136 ? 4.342 8.786 -7.142 1.00 92.62 136 GLU A CA 1
ATOM 1030 C C . GLU A 1 136 ? 4.006 7.387 -6.611 1.00 92.62 136 GLU A C 1
ATOM 1032 O O . GLU A 1 136 ? 4.406 7.038 -5.508 1.00 92.62 136 GLU A O 1
ATOM 1037 N N . GLN A 1 137 ? 3.356 6.537 -7.409 1.00 93.12 137 GLN A N 1
ATOM 1038 C CA . GLN A 1 137 ? 3.009 5.173 -7.003 1.00 93.12 137 GLN A CA 1
ATOM 1039 C C . GLN A 1 137 ? 4.235 4.274 -6.842 1.00 93.12 137 GLN A C 1
ATOM 1041 O O . GLN A 1 137 ? 4.282 3.436 -5.936 1.00 93.12 137 GLN A O 1
ATOM 1046 N N . LEU A 1 138 ? 5.253 4.465 -7.681 1.00 94.56 138 LEU A N 1
ATOM 1047 C CA . LEU A 1 138 ? 6.525 3.772 -7.528 1.00 94.56 138 LEU A CA 1
ATOM 1048 C C . LEU A 1 138 ? 7.267 4.240 -6.266 1.00 94.56 138 LEU A C 1
ATOM 1050 O O . LEU A 1 138 ? 7.732 3.395 -5.506 1.00 94.56 138 LEU A O 1
ATOM 1054 N N . LYS A 1 139 ? 7.285 5.548 -5.973 1.00 95.31 139 LYS A N 1
ATOM 1055 C CA . LYS A 1 139 ? 7.828 6.088 -4.712 1.00 95.31 139 LYS A CA 1
ATOM 1056 C C . LYS A 1 139 ? 7.077 5.568 -3.487 1.00 95.31 139 LYS A C 1
ATOM 1058 O O . LYS A 1 139 ? 7.709 5.060 -2.576 1.00 95.31 139 LYS A O 1
ATOM 1063 N N . ASN A 1 140 ? 5.745 5.561 -3.511 1.00 94.75 140 ASN A N 1
ATOM 1064 C CA . ASN A 1 140 ? 4.921 4.974 -2.449 1.00 94.75 140 ASN A CA 1
ATOM 1065 C C . ASN A 1 140 ? 5.228 3.478 -2.232 1.00 94.75 140 ASN A C 1
ATOM 1067 O O . ASN A 1 140 ? 5.124 2.957 -1.122 1.00 94.75 140 ASN A O 1
ATOM 1071 N N . THR A 1 141 ? 5.571 2.754 -3.301 1.00 95.81 141 THR A N 1
ATOM 1072 C CA . THR A 1 141 ? 5.967 1.340 -3.223 1.00 95.81 141 THR A CA 1
ATOM 1073 C C . THR A 1 141 ? 7.367 1.178 -2.632 1.00 95.81 141 THR A C 1
ATOM 1075 O O . THR A 1 141 ? 7.564 0.283 -1.812 1.00 95.81 141 THR A O 1
ATOM 1078 N N . LEU A 1 142 ? 8.304 2.054 -3.002 1.00 95.56 142 LEU A N 1
ATOM 1079 C CA . LEU A 1 142 ? 9.644 2.124 -2.421 1.00 95.56 142 LEU A CA 1
ATOM 1080 C C . LEU A 1 142 ? 9.587 2.452 -0.922 1.00 95.56 142 LEU A C 1
ATOM 1082 O O . LEU A 1 142 ? 10.099 1.669 -0.132 1.00 95.56 142 LEU A O 1
ATOM 1086 N N . GLU A 1 143 ? 8.877 3.508 -0.523 1.00 94.44 143 GLU A N 1
ATOM 1087 C CA . GLU A 1 143 ? 8.715 3.904 0.886 1.00 94.44 143 GLU A CA 1
ATOM 1088 C C . GLU A 1 143 ? 8.130 2.761 1.733 1.00 94.44 143 GLU A C 1
ATOM 1090 O O . GLU A 1 143 ? 8.603 2.463 2.831 1.00 94.44 143 GLU A O 1
ATOM 1095 N N . PHE A 1 144 ? 7.123 2.054 1.206 1.00 94.88 144 PHE A N 1
ATOM 1096 C CA . PHE A 1 144 ? 6.575 0.868 1.865 1.00 94.88 144 PHE A CA 1
ATOM 1097 C C . PHE A 1 144 ? 7.630 -0.236 2.035 1.00 94.88 144 PHE A C 1
ATOM 1099 O O . PHE A 1 144 ? 7.710 -0.860 3.097 1.00 94.88 144 PHE A O 1
ATOM 1106 N N . ALA A 1 145 ? 8.431 -0.491 0.997 1.00 93.38 145 ALA A N 1
ATOM 1107 C CA . ALA A 1 145 ? 9.473 -1.507 1.029 1.00 93.38 145 ALA A CA 1
ATOM 1108 C C . ALA A 1 145 ? 10.604 -1.150 2.002 1.00 93.38 145 ALA A C 1
ATOM 1110 O O . ALA A 1 145 ? 11.045 -2.031 2.733 1.00 93.38 145 ALA A O 1
ATOM 1111 N N . GLU A 1 146 ? 11.030 0.112 2.063 1.00 93.00 146 GLU A N 1
ATOM 1112 C CA . GLU A 1 146 ? 12.051 0.616 2.993 1.00 93.00 146 GLU A CA 1
ATOM 1113 C C . GLU A 1 146 ? 11.614 0.500 4.458 1.00 93.00 146 GLU A C 1
ATOM 1115 O O . GLU A 1 146 ? 12.372 0.042 5.317 1.00 93.00 146 GLU A O 1
ATOM 1120 N N . GLU A 1 147 ? 10.367 0.858 4.764 1.00 91.62 147 GLU A N 1
ATOM 1121 C CA . GLU A 1 147 ? 9.828 0.698 6.114 1.00 91.62 147 GLU A CA 1
ATOM 1122 C C . GLU A 1 147 ? 9.778 -0.786 6.506 1.00 91.62 147 GLU A C 1
ATOM 1124 O O . GLU A 1 147 ? 10.271 -1.192 7.565 1.00 91.62 147 GLU A O 1
ATOM 1129 N N . MET A 1 148 ? 9.241 -1.635 5.627 1.00 89.75 148 MET A N 1
ATOM 1130 C CA . MET A 1 148 ? 9.147 -3.074 5.881 1.00 89.75 148 MET A CA 1
ATOM 1131 C C . MET A 1 148 ? 10.507 -3.778 5.896 1.00 89.75 148 MET A C 1
ATOM 1133 O O . MET A 1 148 ? 10.676 -4.754 6.632 1.00 89.75 148 MET A O 1
ATOM 1137 N N . TRP A 1 149 ? 11.503 -3.243 5.183 1.00 85.25 149 TRP A N 1
ATOM 1138 C CA . TRP A 1 149 ? 12.888 -3.716 5.182 1.00 85.25 149 TRP A CA 1
ATOM 1139 C C . TRP A 1 149 ? 13.445 -3.885 6.594 1.00 85.25 149 TRP A C 1
ATOM 1141 O O . TRP A 1 149 ? 14.072 -4.897 6.940 1.00 85.25 149 TRP A O 1
ATOM 1151 N N . THR A 1 150 ? 13.163 -2.882 7.423 1.00 82.94 150 THR A N 1
ATOM 1152 C CA . THR A 1 150 ? 13.610 -2.818 8.810 1.00 82.94 150 THR A CA 1
ATOM 1153 C C . THR A 1 150 ? 12.592 -3.471 9.738 1.00 82.94 150 THR A C 1
ATOM 1155 O O . THR A 1 150 ? 12.955 -4.289 10.583 1.00 82.94 150 THR A O 1
ATOM 1158 N N . LEU A 1 151 ? 11.309 -3.137 9.585 1.00 84.06 151 LEU A N 1
ATOM 1159 C CA . LEU A 1 151 ? 10.282 -3.480 10.569 1.00 84.06 151 LEU A CA 1
ATOM 1160 C C . LEU A 1 151 ? 9.817 -4.934 10.493 1.00 84.06 151 LEU A C 1
ATOM 1162 O O . LEU A 1 151 ? 9.595 -5.555 11.530 1.00 84.06 151 LEU A O 1
ATOM 1166 N N . ALA A 1 152 ? 9.702 -5.486 9.285 1.00 77.81 152 ALA A N 1
ATOM 1167 C CA . ALA A 1 152 ? 9.362 -6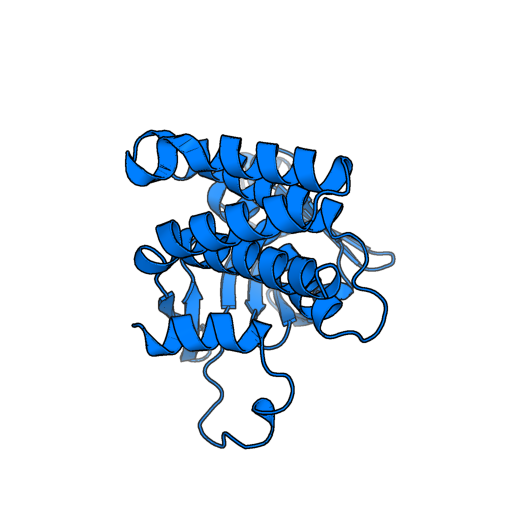.889 9.061 1.00 77.81 152 ALA A CA 1
ATOM 1168 C C . ALA A 1 152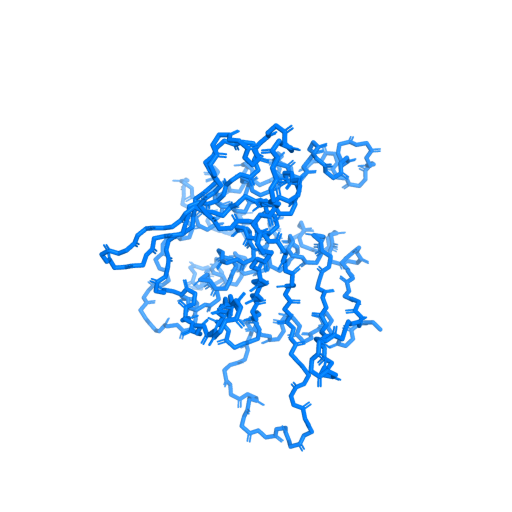 ? 10.614 -7.784 8.984 1.00 77.81 152 ALA A C 1
ATOM 1170 O O . ALA A 1 152 ? 10.519 -8.960 8.633 1.00 77.81 152 ALA A O 1
ATOM 1171 N N . LEU A 1 153 ? 11.790 -7.232 9.322 1.00 78.38 153 LEU A N 1
ATOM 1172 C CA . LEU A 1 153 ? 13.087 -7.910 9.302 1.00 78.38 153 LEU A CA 1
ATOM 1173 C C . LEU A 1 153 ? 13.440 -8.526 7.937 1.00 78.38 153 LEU A C 1
ATOM 1175 O O . LEU A 1 153 ? 14.211 -9.485 7.885 1.00 78.38 153 LEU A O 1
ATOM 1179 N N . TRP A 1 154 ? 12.923 -7.979 6.829 1.00 79.19 154 TRP A N 1
ATOM 1180 C CA . TRP A 1 154 ? 13.263 -8.469 5.487 1.00 79.19 154 TRP A CA 1
ATOM 1181 C C . TRP A 1 154 ? 14.763 -8.351 5.201 1.00 79.19 154 TRP A C 1
ATOM 1183 O O . TRP A 1 154 ? 15.325 -9.224 4.549 1.00 79.19 154 TRP A O 1
ATOM 1193 N N . SER A 1 155 ? 15.437 -7.365 5.796 1.00 69.38 155 SER A N 1
ATOM 1194 C CA . SER A 1 155 ? 16.902 -7.237 5.795 1.00 69.38 155 SER A CA 1
ATOM 1195 C C . SER A 1 155 ? 17.662 -8.473 6.289 1.00 69.38 155 SER A C 1
ATOM 1197 O O . SER A 1 155 ? 18.807 -8.691 5.900 1.00 69.38 155 SER A O 1
ATOM 1199 N N . LYS A 1 156 ? 17.045 -9.306 7.135 1.00 71.31 156 LYS A N 1
ATOM 1200 C CA . LYS A 1 156 ? 17.648 -10.543 7.659 1.00 71.31 156 LYS A CA 1
ATOM 1201 C C . LYS A 1 156 ? 17.353 -11.764 6.794 1.00 71.31 156 LYS A C 1
ATOM 1203 O O . LYS A 1 156 ? 17.805 -12.864 7.105 1.00 71.31 156 LYS A O 1
ATOM 1208 N N . LEU A 1 157 ? 16.576 -11.591 5.732 1.00 72.75 157 LEU A N 1
ATOM 1209 C CA . LEU A 1 157 ? 16.120 -12.662 4.870 1.00 72.75 157 LEU A CA 1
ATOM 1210 C C . LEU A 1 157 ? 16.853 -12.555 3.521 1.00 72.75 157 LEU A C 1
ATOM 1212 O O . LEU A 1 157 ? 16.693 -11.599 2.766 1.00 72.75 157 LEU A O 1
ATOM 1216 N N . PHE A 1 158 ? 17.657 -13.572 3.201 1.00 62.06 158 PHE A N 1
ATOM 1217 C CA . PHE A 1 158 ? 18.491 -13.629 1.990 1.00 62.06 158 PHE A CA 1
ATOM 1218 C C . PHE A 1 158 ? 17.765 -13.300 0.662 1.00 62.06 158 PHE A C 1
ATOM 1220 O O . PHE A 1 158 ? 18.355 -12.595 -0.158 1.00 62.06 158 PHE A O 1
ATOM 1227 N N . PRO A 1 159 ? 16.498 -13.712 0.424 1.00 69.50 159 PRO A N 1
ATOM 1228 C CA . PRO A 1 159 ? 15.802 -13.408 -0.832 1.00 69.50 159 PRO A CA 1
ATOM 1229 C C . PRO A 1 159 ? 15.588 -11.913 -1.102 1.00 69.50 159 PRO A C 1
ATOM 1231 O O . PRO A 1 159 ? 15.313 -11.532 -2.240 1.00 69.50 159 PRO A O 1
ATOM 1234 N N . TYR A 1 160 ? 15.697 -11.069 -0.075 1.00 68.81 160 TYR A N 1
ATOM 1235 C CA . TYR A 1 160 ? 15.303 -9.669 -0.156 1.00 68.81 160 TYR A CA 1
ATOM 1236 C C . TYR A 1 160 ? 16.484 -8.716 -0.346 1.00 68.81 160 TYR A C 1
ATOM 1238 O O . TYR A 1 160 ? 16.240 -7.553 -0.630 1.00 68.81 160 TYR A O 1
ATOM 1246 N N . ALA A 1 161 ? 17.736 -9.193 -0.291 1.00 71.00 161 ALA A N 1
ATOM 1247 C CA . ALA A 1 161 ? 18.992 -8.417 -0.289 1.00 71.00 161 ALA A CA 1
ATOM 1248 C C . ALA A 1 161 ? 19.185 -7.360 -1.403 1.00 71.00 161 ALA A C 1
ATOM 1250 O O . ALA A 1 161 ? 20.208 -6.690 -1.400 1.00 71.00 161 ALA A O 1
ATOM 1251 N N . ARG A 1 162 ? 18.271 -7.262 -2.379 1.00 84.31 162 ARG A N 1
ATOM 1252 C CA . ARG A 1 162 ? 18.291 -6.267 -3.464 1.00 84.31 162 ARG A CA 1
ATOM 1253 C C . ARG A 1 162 ? 16.943 -5.589 -3.734 1.00 84.31 162 ARG A C 1
ATOM 1255 O O . ARG A 1 162 ? 16.760 -4.999 -4.797 1.00 84.31 162 ARG A O 1
ATOM 1262 N N . LEU A 1 163 ? 15.946 -5.787 -2.870 1.00 89.38 163 LEU A N 1
ATOM 1263 C CA . LEU A 1 163 ? 14.577 -5.319 -3.110 1.00 89.38 163 LEU A CA 1
ATOM 1264 C C . LEU A 1 163 ? 14.532 -3.793 -3.221 1.00 89.38 163 LEU A C 1
ATOM 1266 O O . LEU A 1 163 ? 13.998 -3.270 -4.196 1.00 89.38 163 LEU A O 1
ATOM 1270 N N . VAL A 1 164 ? 15.102 -3.107 -2.229 1.00 91.62 164 VAL A N 1
ATOM 1271 C CA . VAL A 1 164 ? 15.097 -1.643 -2.147 1.00 91.62 164 VAL A CA 1
ATOM 1272 C C . VAL A 1 164 ? 15.913 -1.059 -3.298 1.00 91.62 164 VAL A C 1
ATOM 1274 O O . VAL A 1 164 ? 15.380 -0.259 -4.058 1.00 91.62 164 VAL A O 1
ATOM 1277 N N . GLU A 1 165 ? 17.125 -1.565 -3.539 1.00 92.50 165 GLU A N 1
ATOM 1278 C CA . GLU A 1 165 ? 17.996 -1.076 -4.616 1.00 92.50 165 GLU A CA 1
ATOM 1279 C C . GLU A 1 165 ? 17.367 -1.262 -6.007 1.00 92.50 165 GLU A C 1
ATOM 1281 O O . GLU A 1 165 ? 17.549 -0.440 -6.909 1.00 92.50 165 GLU A O 1
ATOM 1286 N N . SER A 1 166 ? 16.597 -2.340 -6.202 1.00 93.94 166 SER A N 1
ATOM 1287 C CA . SER A 1 166 ? 15.875 -2.572 -7.461 1.00 93.94 166 SER A CA 1
ATOM 1288 C C . SER A 1 166 ? 14.728 -1.574 -7.642 1.00 93.94 166 SER A C 1
ATOM 1290 O O . SER A 1 166 ? 14.510 -1.088 -8.750 1.00 93.94 166 SER A O 1
ATOM 1292 N N . LEU A 1 167 ? 14.004 -1.239 -6.570 1.00 95.31 167 LEU A N 1
ATOM 1293 C CA . LEU A 1 167 ? 12.941 -0.232 -6.611 1.00 95.31 167 LEU A CA 1
ATOM 1294 C C . LEU A 1 167 ? 13.507 1.180 -6.829 1.00 95.31 167 LEU A C 1
ATOM 1296 O O . LEU A 1 167 ? 12.960 1.925 -7.641 1.00 95.31 167 LEU A O 1
ATOM 1300 N N . GLU A 1 168 ? 14.624 1.529 -6.186 1.00 96.31 168 GLU A N 1
ATOM 1301 C CA . GLU A 1 168 ? 15.353 2.783 -6.430 1.00 96.31 168 GLU A CA 1
ATOM 1302 C C . GLU A 1 168 ? 15.805 2.889 -7.889 1.00 96.31 168 GLU A C 1
ATOM 1304 O O . GLU A 1 168 ? 15.555 3.898 -8.550 1.00 96.31 168 GLU A O 1
ATOM 1309 N N . SER A 1 169 ? 16.393 1.818 -8.429 1.00 96.06 1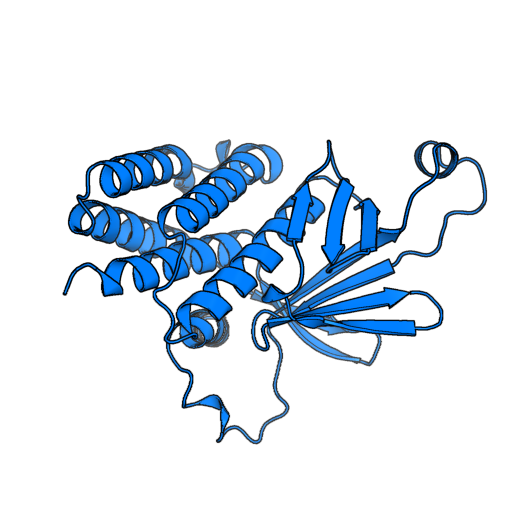69 SER A N 1
ATOM 1310 C CA . SER A 1 169 ? 16.808 1.769 -9.835 1.00 96.06 169 SER A CA 1
ATOM 1311 C C . SER A 1 169 ? 15.617 1.970 -10.775 1.00 96.06 169 SER A C 1
ATOM 1313 O O . SER A 1 169 ? 15.705 2.743 -11.728 1.00 96.06 169 SER A O 1
ATOM 1315 N N . ALA A 1 170 ? 14.472 1.341 -10.487 1.00 95.88 170 ALA A N 1
ATOM 1316 C CA . ALA A 1 170 ? 13.248 1.548 -11.257 1.00 95.88 170 ALA A CA 1
ATOM 1317 C C . ALA A 1 170 ? 12.780 3.015 -11.222 1.00 95.88 170 ALA A C 1
ATOM 1319 O O . ALA A 1 170 ? 12.359 3.541 -12.252 1.00 95.88 170 ALA A O 1
ATOM 1320 N N . VAL A 1 171 ? 12.891 3.703 -10.076 1.00 96.00 171 VAL A N 1
ATOM 1321 C CA . VAL A 1 171 ? 12.593 5.144 -9.974 1.00 96.00 171 VAL A CA 1
ATOM 1322 C C . VAL A 1 171 ? 13.511 5.945 -10.894 1.00 96.00 171 VAL A C 1
ATOM 1324 O O . VAL A 1 171 ? 13.031 6.817 -11.622 1.00 96.00 171 VAL A O 1
ATOM 1327 N N . THR A 1 172 ? 14.811 5.643 -10.900 1.00 96.75 172 THR A N 1
ATOM 1328 C CA . THR A 1 172 ? 15.783 6.303 -11.780 1.00 96.75 172 THR A CA 1
ATOM 1329 C C . THR A 1 172 ? 15.458 6.087 -13.258 1.00 96.75 172 THR A C 1
ATOM 1331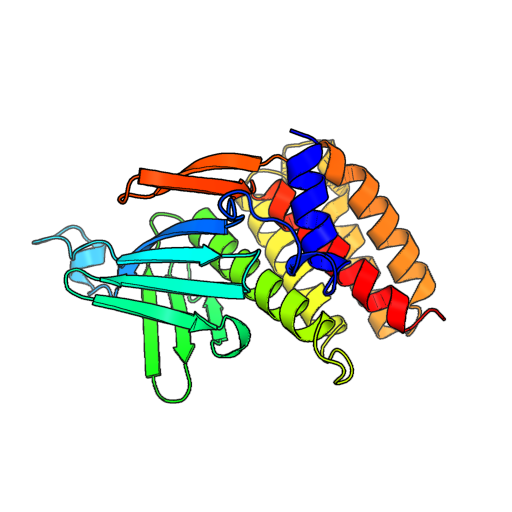 O O . THR A 1 172 ? 15.477 7.053 -14.020 1.00 96.75 172 THR A O 1
ATOM 1334 N N . PHE A 1 173 ? 15.099 4.866 -13.666 1.00 95.62 173 PHE A N 1
ATOM 1335 C CA . PHE A 1 173 ? 14.715 4.575 -15.052 1.00 95.62 173 PHE A CA 1
ATOM 1336 C C . PHE A 1 173 ? 13.451 5.330 -15.477 1.00 95.62 173 PHE A C 1
ATOM 1338 O O . PHE A 1 173 ? 13.448 5.966 -16.530 1.00 95.62 173 PHE A O 1
ATOM 1345 N N . VAL A 1 174 ? 12.412 5.363 -14.632 1.00 93.31 174 VAL A N 1
ATOM 1346 C CA . VAL A 1 174 ? 11.186 6.137 -14.907 1.00 93.31 174 VAL A CA 1
ATOM 1347 C C . VAL A 1 174 ? 11.485 7.635 -15.027 1.00 93.31 174 VAL A C 1
ATOM 1349 O O . VAL A 1 174 ? 10.977 8.288 -15.935 1.00 93.31 174 VAL A O 1
ATOM 1352 N N . LEU A 1 175 ? 12.337 8.189 -14.156 1.00 93.19 175 LEU A N 1
ATOM 1353 C CA . LEU A 1 175 ? 12.762 9.593 -14.237 1.00 93.19 175 LEU A CA 1
ATOM 1354 C C . LEU A 1 175 ? 13.547 9.904 -15.518 1.00 93.19 175 LEU A C 1
ATOM 1356 O O . LEU A 1 175 ? 13.416 11.000 -16.059 1.00 93.19 175 LEU A O 1
ATOM 1360 N N . ALA A 1 176 ? 14.339 8.948 -16.004 1.00 93.38 176 ALA A N 1
ATOM 1361 C CA . ALA A 1 176 ? 15.077 9.055 -17.259 1.00 93.38 176 ALA A CA 1
ATOM 1362 C C . ALA A 1 176 ? 14.202 8.820 -18.509 1.00 93.38 176 ALA A C 1
ATOM 1364 O O . ALA A 1 176 ? 14.683 8.990 -19.627 1.00 93.38 176 ALA A O 1
ATOM 1365 N N . GLY A 1 177 ? 12.930 8.439 -18.339 1.00 91.00 177 GLY A N 1
ATOM 1366 C CA . GLY A 1 177 ? 12.015 8.106 -19.433 1.00 91.00 177 GLY A CA 1
ATOM 1367 C C . GLY A 1 177 ? 12.183 6.691 -19.998 1.00 91.00 177 GLY A C 1
ATOM 1368 O O . GLY A 1 177 ? 11.507 6.344 -20.969 1.00 91.00 177 GLY A O 1
ATOM 1369 N N . ASP A 1 178 ? 13.029 5.857 -19.391 1.00 93.69 178 ASP A N 1
ATOM 1370 C CA . ASP A 1 178 ? 13.256 4.466 -19.789 1.00 93.69 178 ASP A CA 1
ATOM 1371 C C . ASP A 1 178 ? 12.239 3.524 -19.121 1.00 93.69 178 ASP A C 1
ATOM 1373 O O . ASP A 1 178 ? 12.517 2.795 -18.165 1.00 93.69 178 ASP A O 1
ATOM 1377 N N . HIS A 1 179 ? 11.007 3.577 -19.621 1.00 92.56 179 HIS A N 1
ATOM 1378 C CA . HIS A 1 179 ? 9.888 2.803 -19.084 1.00 92.56 179 HIS A CA 1
ATOM 1379 C C . HIS A 1 179 ? 10.026 1.293 -19.340 1.00 92.56 179 HIS A C 1
ATOM 1381 O O . HIS A 1 179 ? 9.512 0.507 -18.547 1.00 92.56 179 HIS A O 1
ATOM 1387 N N . ASN A 1 180 ? 10.738 0.883 -20.398 1.00 93.75 180 ASN A N 1
ATOM 1388 C CA . ASN A 1 180 ? 10.939 -0.527 -20.744 1.00 93.75 180 ASN A CA 1
ATOM 1389 C C . ASN A 1 180 ? 11.875 -1.211 -19.744 1.00 93.75 180 ASN A C 1
ATOM 1391 O O . ASN A 1 180 ? 11.515 -2.234 -19.166 1.00 93.75 180 ASN A O 1
ATOM 1395 N N . THR A 1 181 ? 13.030 -0.603 -19.455 1.00 94.56 181 THR A N 1
ATOM 1396 C CA . THR A 1 181 ? 13.958 -1.156 -18.458 1.00 94.56 181 THR A CA 1
ATOM 1397 C C . THR A 1 181 ? 13.324 -1.178 -17.066 1.00 94.56 181 THR A C 1
ATOM 1399 O O . THR A 1 181 ? 13.479 -2.150 -16.322 1.00 94.56 181 THR A O 1
ATOM 1402 N N . ALA A 1 182 ? 12.553 -0.139 -16.714 1.00 94.75 182 ALA A N 1
ATOM 1403 C CA . ALA A 1 182 ? 11.783 -0.125 -15.471 1.00 94.75 182 ALA A CA 1
ATOM 1404 C C . ALA A 1 182 ? 10.747 -1.263 -15.417 1.00 94.75 182 ALA A C 1
ATOM 1406 O O . ALA A 1 182 ? 10.586 -1.893 -14.371 1.00 94.75 182 ALA A O 1
ATOM 1407 N N . PHE A 1 183 ? 10.058 -1.536 -16.530 1.00 95.50 183 PHE A N 1
ATOM 1408 C CA . PHE A 1 183 ? 9.072 -2.610 -16.636 1.00 95.50 183 PHE A CA 1
ATOM 1409 C C . PHE A 1 183 ? 9.714 -3.981 -16.410 1.00 95.50 183 PHE A C 1
ATOM 1411 O O . PHE A 1 183 ? 9.284 -4.701 -15.509 1.00 95.50 183 PHE A O 1
ATOM 1418 N N . ASP A 1 184 ? 10.773 -4.307 -17.155 1.00 95.38 184 ASP A N 1
ATOM 1419 C CA . ASP A 1 184 ? 11.446 -5.609 -17.073 1.00 95.38 184 ASP A CA 1
ATOM 1420 C C . ASP A 1 184 ? 12.008 -5.867 -15.669 1.00 95.38 184 ASP A C 1
ATOM 1422 O O . ASP A 1 184 ? 11.865 -6.961 -15.111 1.00 95.38 184 ASP A O 1
ATOM 1426 N N . LEU A 1 185 ? 12.604 -4.837 -15.056 1.00 95.62 185 LEU A N 1
ATOM 1427 C CA . LEU A 1 185 ? 13.132 -4.918 -13.698 1.00 95.62 185 LEU A CA 1
ATOM 1428 C C . LEU A 1 185 ? 12.026 -5.214 -12.677 1.00 95.62 185 LEU A C 1
ATOM 1430 O O . LEU A 1 185 ? 12.192 -6.091 -11.825 1.00 95.62 185 LEU A O 1
ATOM 1434 N N . LEU A 1 186 ? 10.903 -4.495 -12.748 1.00 95.31 186 LEU A N 1
ATOM 1435 C CA . LEU A 1 186 ? 9.799 -4.651 -11.802 1.00 95.31 186 LEU A CA 1
ATOM 1436 C C . LEU A 1 186 ? 9.009 -5.947 -12.021 1.00 95.31 186 LEU A C 1
ATOM 1438 O O . LEU A 1 186 ? 8.561 -6.543 -11.040 1.00 95.31 186 LEU A O 1
ATOM 1442 N N . ASP A 1 187 ? 8.863 -6.423 -13.259 1.00 94.75 187 ASP A N 1
ATOM 1443 C CA . ASP A 1 187 ? 8.210 -7.707 -13.533 1.00 94.75 187 ASP A CA 1
ATOM 1444 C C . ASP A 1 187 ? 9.063 -8.881 -13.026 1.00 94.75 187 ASP A C 1
ATOM 1446 O O . ASP A 1 187 ? 8.555 -9.767 -12.330 1.00 94.75 187 ASP A O 1
ATOM 1450 N N . ALA A 1 188 ? 10.385 -8.828 -13.228 1.00 93.69 188 ALA A N 1
ATOM 1451 C CA . ALA A 1 188 ? 11.315 -9.792 -12.641 1.00 93.69 188 ALA A CA 1
ATOM 1452 C C . ALA A 1 188 ? 11.280 -9.766 -11.101 1.00 93.69 188 ALA A C 1
ATOM 1454 O O . ALA A 1 188 ? 11.295 -10.816 -10.445 1.00 93.69 188 ALA A O 1
ATOM 1455 N N . LEU A 1 189 ? 11.198 -8.569 -10.509 1.00 92.69 189 LEU A N 1
ATOM 1456 C CA . LEU A 1 189 ? 11.069 -8.383 -9.064 1.00 92.69 189 LEU A CA 1
ATOM 1457 C C . LEU A 1 189 ? 9.765 -9.001 -8.540 1.00 92.69 189 LEU A C 1
ATOM 1459 O O . LEU A 1 189 ? 9.783 -9.756 -7.566 1.00 92.69 189 LEU A O 1
ATOM 1463 N N . HIS A 1 190 ? 8.643 -8.750 -9.219 1.00 93.06 190 HIS A N 1
ATOM 1464 C CA . HIS A 1 190 ? 7.359 -9.370 -8.907 1.00 93.06 190 HIS A CA 1
ATOM 1465 C C . HIS A 1 190 ? 7.442 -10.901 -8.991 1.00 93.06 190 HIS A C 1
ATOM 1467 O O . HIS A 1 190 ? 7.034 -11.580 -8.049 1.00 93.06 190 HIS A O 1
ATOM 1473 N N . GLY A 1 191 ? 8.026 -11.452 -10.060 1.00 90.12 191 GLY A N 1
ATOM 1474 C CA . GLY A 1 191 ? 8.209 -12.896 -10.235 1.00 90.12 191 GLY A CA 1
ATOM 1475 C C . GLY A 1 191 ? 9.017 -13.555 -9.111 1.00 90.12 191 GLY A C 1
ATOM 1476 O O . GLY A 1 191 ? 8.738 -14.694 -8.738 1.00 90.12 191 GLY A O 1
ATOM 1477 N N . ARG A 1 192 ? 9.967 -12.826 -8.510 1.00 88.62 192 ARG A N 1
ATOM 1478 C CA . ARG A 1 192 ? 10.749 -13.297 -7.357 1.00 88.62 192 ARG A CA 1
ATOM 1479 C C . ARG A 1 192 ? 9.948 -13.318 -6.055 1.00 88.62 192 ARG A C 1
ATOM 1481 O O . ARG A 1 192 ? 10.103 -14.254 -5.277 1.00 88.62 192 ARG A O 1
ATOM 1488 N N . PHE A 1 193 ? 9.117 -12.307 -5.796 1.00 85.56 193 PHE A N 1
ATOM 1489 C CA . PHE A 1 193 ? 8.418 -12.167 -4.508 1.00 85.56 193 PHE A CA 1
ATOM 1490 C C . PHE A 1 193 ? 7.017 -12.771 -4.478 1.00 85.56 193 PHE A C 1
ATOM 1492 O O . PHE A 1 193 ? 6.555 -13.192 -3.417 1.00 85.56 193 PHE A O 1
ATOM 1499 N N . TYR A 1 194 ? 6.352 -12.883 -5.626 1.00 88.44 194 TYR A N 1
ATOM 1500 C CA . TYR A 1 194 ? 5.017 -13.468 -5.727 1.00 88.44 194 TYR A CA 1
ATOM 1501 C C . TYR A 1 194 ? 4.907 -14.891 -5.137 1.00 88.44 194 TYR A C 1
ATOM 1503 O O . TYR A 1 194 ? 3.932 -15.151 -4.434 1.00 88.44 194 TYR A O 1
ATOM 1511 N N . PRO A 1 195 ? 5.889 -15.804 -5.296 1.00 88.19 195 PRO A N 1
ATOM 1512 C CA . PRO A 1 195 ? 5.846 -17.122 -4.652 1.00 88.19 195 PRO A CA 1
ATOM 1513 C C . PRO A 1 195 ? 5.831 -17.082 -3.116 1.00 88.19 195 PRO A C 1
ATOM 1515 O O . PRO A 1 195 ? 5.396 -18.041 -2.480 1.00 88.19 195 PRO A O 1
ATOM 1518 N N . HIS A 1 196 ? 6.303 -15.987 -2.515 1.00 85.06 196 HIS A N 1
ATOM 1519 C CA . HIS A 1 196 ? 6.325 -15.775 -1.067 1.00 85.06 196 HIS A CA 1
ATOM 1520 C C . HIS A 1 196 ? 5.088 -15.019 -0.559 1.00 85.06 196 HIS A C 1
ATOM 1522 O O . HIS A 1 196 ? 4.871 -14.920 0.651 1.00 85.06 196 HIS A O 1
ATOM 1528 N N . ALA A 1 197 ? 4.261 -14.492 -1.465 1.00 88.44 197 ALA A N 1
ATOM 1529 C CA . ALA A 1 197 ? 2.997 -13.868 -1.120 1.00 88.44 197 ALA A CA 1
ATOM 1530 C C . ALA A 1 197 ? 2.006 -14.919 -0.608 1.00 88.44 197 ALA A C 1
ATOM 1532 O O . ALA A 1 197 ? 1.840 -15.992 -1.185 1.00 88.44 197 ALA A O 1
ATOM 1533 N N . SER A 1 198 ? 1.297 -14.597 0.470 1.00 89.06 198 SER A N 1
ATOM 1534 C CA . SER A 1 198 ? 0.215 -15.438 0.982 1.00 89.06 198 SER A CA 1
ATOM 1535 C C . SER A 1 198 ? -0.960 -14.606 1.484 1.00 89.06 198 SER A C 1
ATOM 1537 O O . SER A 1 198 ? -0.813 -13.435 1.850 1.00 89.06 198 SER A O 1
ATOM 1539 N N . VAL A 1 199 ? -2.140 -15.224 1.461 1.00 90.38 199 VAL A N 1
ATOM 1540 C CA . VAL A 1 199 ? -3.394 -14.669 1.973 1.00 90.38 199 VAL A CA 1
ATOM 1541 C C . VAL A 1 199 ? -3.995 -15.647 2.975 1.00 90.38 199 VAL A C 1
ATOM 1543 O O . VAL A 1 199 ? -4.043 -16.855 2.725 1.00 90.38 199 VAL A O 1
ATOM 1546 N N . HIS A 1 200 ? -4.474 -15.125 4.095 1.00 90.56 200 HIS A N 1
ATOM 1547 C CA . HIS A 1 200 ? -5.057 -15.905 5.178 1.00 90.56 200 HIS A CA 1
ATOM 1548 C C . HIS A 1 200 ? -6.562 -15.686 5.234 1.00 90.56 200 HIS A C 1
ATOM 1550 O O . HIS A 1 200 ? -7.050 -14.591 4.977 1.00 90.56 200 HIS A O 1
ATOM 1556 N N . LYS A 1 201 ? -7.316 -16.737 5.556 1.00 89.88 201 LYS A N 1
ATOM 1557 C CA . LYS A 1 201 ? -8.749 -16.607 5.821 1.00 89.88 201 LYS A CA 1
ATOM 1558 C C . LYS A 1 201 ? -8.927 -15.961 7.194 1.00 89.88 201 LYS A C 1
ATOM 1560 O O . LYS A 1 201 ? -8.372 -16.463 8.167 1.00 89.88 201 LYS A O 1
ATOM 1565 N N . ALA A 1 202 ? -9.721 -14.905 7.259 1.00 89.06 202 ALA A N 1
ATOM 1566 C CA . ALA A 1 202 ? -10.075 -14.206 8.482 1.00 89.06 202 ALA A CA 1
ATOM 1567 C C . ALA A 1 202 ? -11.597 -14.005 8.552 1.00 89.06 202 ALA A C 1
ATOM 1569 O O . ALA A 1 202 ? -12.318 -14.215 7.571 1.00 89.06 202 ALA A O 1
ATOM 1570 N N . ILE A 1 203 ? -12.092 -13.680 9.743 1.00 87.19 203 ILE A N 1
ATOM 1571 C CA . ILE A 1 203 ? -13.521 -13.543 10.032 1.00 87.19 203 ILE A CA 1
ATOM 1572 C C . ILE A 1 203 ? -13.727 -12.174 10.683 1.00 87.19 203 ILE A C 1
ATOM 1574 O O . ILE A 1 203 ? -12.962 -11.791 11.568 1.00 87.19 203 ILE A O 1
ATOM 1578 N N . HIS A 1 204 ? -14.702 -11.419 10.189 1.00 83.88 204 HIS A N 1
ATOM 1579 C CA . HIS A 1 204 ? -15.162 -10.164 10.775 1.00 83.88 204 HIS A CA 1
ATOM 1580 C C . HIS A 1 204 ? -15.958 -10.420 12.061 1.00 83.88 204 HIS A C 1
ATOM 1582 O O . HIS A 1 204 ? -16.397 -11.536 12.329 1.00 83.88 204 HIS A O 1
ATOM 1588 N N . ASP A 1 205 ? -16.208 -9.374 12.847 1.00 79.88 205 ASP A N 1
ATOM 1589 C CA . ASP A 1 205 ? -17.010 -9.508 14.072 1.00 79.88 205 ASP A CA 1
ATOM 1590 C C . ASP A 1 205 ? -18.471 -9.900 13.796 1.00 79.88 205 ASP A C 1
ATOM 1592 O O . ASP A 1 205 ? -19.119 -10.499 14.648 1.00 79.88 205 ASP A O 1
ATOM 1596 N N . ASP A 1 206 ? -18.984 -9.587 12.603 1.00 80.56 206 ASP A N 1
ATOM 1597 C CA . ASP A 1 206 ? -20.325 -9.966 12.141 1.00 80.56 206 ASP A CA 1
ATOM 1598 C C . ASP A 1 206 ? -20.399 -11.413 11.609 1.00 80.56 206 ASP A C 1
ATOM 1600 O O . ASP A 1 206 ? -21.438 -11.852 11.118 1.00 80.56 206 ASP A O 1
ATOM 1604 N N . GLY A 1 207 ? -19.295 -12.165 11.692 1.00 82.62 207 GLY A N 1
ATOM 1605 C CA . GLY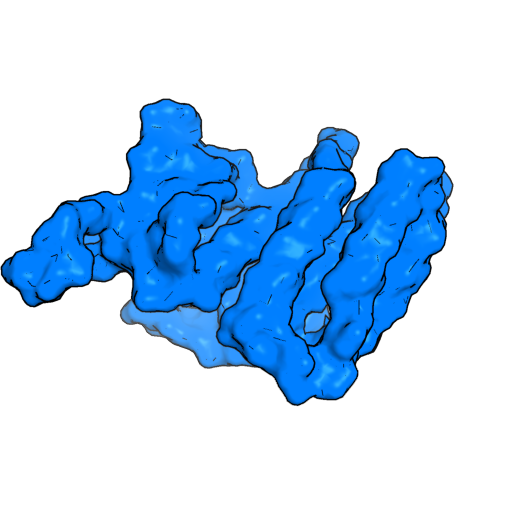 A 1 207 ? -19.182 -13.537 11.202 1.00 82.62 207 GLY A CA 1
ATOM 1606 C C . GLY A 1 207 ? -18.909 -13.655 9.700 1.00 82.62 207 GLY A C 1
ATOM 1607 O O . GLY A 1 207 ? -18.738 -14.773 9.202 1.00 82.62 207 GLY A O 1
ATOM 1608 N N . SER A 1 208 ? -18.829 -12.543 8.962 1.00 85.38 208 SER A N 1
ATOM 1609 C CA . SER A 1 208 ? -18.501 -12.570 7.537 1.00 85.38 208 SER A CA 1
ATOM 1610 C C . SER A 1 208 ? -17.026 -12.922 7.306 1.00 85.38 208 SER A C 1
ATOM 1612 O O . SER A 1 208 ? -16.140 -12.616 8.103 1.00 85.38 208 SER A O 1
ATOM 1614 N N . VAL A 1 209 ? -16.745 -13.629 6.211 1.00 88.12 209 VAL A N 1
ATOM 1615 C CA . VAL A 1 209 ? -15.403 -14.145 5.904 1.00 88.12 209 VAL A CA 1
ATOM 1616 C C . VAL A 1 209 ? -14.705 -13.242 4.896 1.00 88.12 209 VAL A C 1
ATOM 1618 O O . VAL A 1 209 ? -15.236 -13.006 3.808 1.00 88.12 209 VAL A O 1
ATOM 1621 N N . TYR A 1 210 ? -13.464 -12.866 5.200 1.00 89.81 210 TYR A N 1
ATOM 1622 C CA . TYR A 1 210 ? -12.574 -12.151 4.287 1.00 89.81 210 TYR A CA 1
ATOM 1623 C C . TYR A 1 210 ? -11.212 -12.845 4.164 1.00 89.81 210 TYR A C 1
ATOM 1625 O O . TYR A 1 210 ? -10.867 -13.747 4.934 1.00 89.81 210 TYR A O 1
ATOM 1633 N N . PHE A 1 211 ? -10.429 -12.448 3.163 1.00 91.31 211 PHE A N 1
ATOM 1634 C CA . PHE A 1 211 ? -9.054 -12.905 2.982 1.00 91.31 211 PHE A CA 1
ATOM 1635 C C . PHE A 1 211 ? -8.071 -11.760 3.210 1.00 91.31 211 PHE A C 1
ATOM 1637 O O . PHE A 1 211 ? -8.067 -10.780 2.466 1.00 91.31 211 PHE A O 1
ATOM 1644 N N . GLN A 1 212 ? -7.213 -11.923 4.213 1.00 91.81 212 GLN A N 1
ATOM 1645 C CA . GLN A 1 212 ? -6.201 -10.954 4.597 1.00 91.81 212 GLN A CA 1
ATOM 1646 C C . GLN A 1 212 ? -4.878 -11.227 3.876 1.00 91.81 212 GLN A C 1
ATOM 1648 O O . GLN A 1 212 ? -4.301 -12.303 4.066 1.00 91.81 212 GLN A O 1
ATOM 1653 N N . PRO A 1 213 ? -4.365 -10.290 3.062 1.00 93.12 213 PRO A N 1
ATOM 1654 C CA . PRO A 1 213 ? -3.022 -10.405 2.517 1.00 93.12 213 PRO A CA 1
ATOM 1655 C C . PRO A 1 213 ? -1.972 -10.195 3.609 1.00 93.12 213 PRO A C 1
ATOM 1657 O O . PRO A 1 213 ? -2.104 -9.326 4.466 1.00 93.12 213 PRO A O 1
ATOM 1660 N N . THR A 1 214 ? -0.897 -10.976 3.545 1.00 91.19 214 THR A N 1
ATOM 1661 C CA . THR A 1 214 ? 0.351 -10.658 4.256 1.00 91.19 214 THR A CA 1
ATOM 1662 C C . THR A 1 214 ? 0.975 -9.375 3.700 1.00 91.19 214 THR A C 1
ATOM 1664 O O . THR A 1 214 ? 0.731 -9.025 2.543 1.00 91.19 214 THR A O 1
ATOM 1667 N N . HIS A 1 215 ? 1.858 -8.709 4.453 1.00 89.75 215 HIS A N 1
ATOM 1668 C CA . HIS A 1 215 ? 2.648 -7.586 3.920 1.00 89.75 215 HIS A CA 1
ATOM 1669 C C . HIS A 1 215 ? 3.422 -7.949 2.646 1.00 89.75 215 HIS A C 1
ATOM 1671 O O . HIS A 1 215 ? 3.621 -7.094 1.788 1.00 89.75 215 HIS A O 1
ATOM 1677 N N . MET A 1 216 ? 3.820 -9.217 2.487 1.00 89.62 216 MET A N 1
ATOM 1678 C CA . MET A 1 216 ? 4.485 -9.691 1.273 1.00 89.62 216 MET A CA 1
ATOM 1679 C C . MET A 1 216 ? 3.525 -9.747 0.085 1.00 89.62 216 MET A C 1
ATOM 1681 O O . MET A 1 216 ? 3.858 -9.299 -1.008 1.00 89.62 216 MET A O 1
ATOM 1685 N N . ALA A 1 217 ? 2.302 -10.241 0.302 1.00 92.06 217 ALA A N 1
ATOM 1686 C CA . ALA A 1 217 ? 1.260 -10.183 -0.717 1.00 92.06 217 ALA A CA 1
ATOM 1687 C C . ALA A 1 217 ? 0.882 -8.740 -1.070 1.00 92.06 217 ALA A C 1
ATOM 1689 O O . ALA A 1 217 ? 0.630 -8.447 -2.237 1.00 92.06 217 ALA A O 1
ATOM 1690 N N . LEU A 1 218 ? 0.900 -7.834 -0.089 1.00 93.94 218 LEU A N 1
ATOM 1691 C CA . LEU A 1 218 ? 0.671 -6.414 -0.320 1.00 93.94 218 LEU A CA 1
ATOM 1692 C C . LEU A 1 218 ? 1.793 -5.782 -1.160 1.00 93.94 218 LEU A C 1
ATOM 1694 O O . LEU A 1 218 ? 1.493 -5.078 -2.122 1.00 93.94 218 LEU A O 1
ATOM 1698 N N . LEU A 1 219 ? 3.064 -6.080 -0.861 1.00 93.81 219 LEU A N 1
ATOM 1699 C CA . LEU A 1 219 ? 4.208 -5.652 -1.673 1.00 93.81 219 LEU A CA 1
ATOM 1700 C C . LEU A 1 219 ? 4.087 -6.163 -3.112 1.00 93.81 219 LEU A C 1
ATOM 1702 O O . LEU A 1 219 ? 4.178 -5.376 -4.050 1.00 93.81 219 LEU A O 1
ATOM 1706 N N . ALA A 1 220 ? 3.856 -7.468 -3.287 1.00 93.56 220 ALA A N 1
ATOM 1707 C CA . ALA A 1 220 ? 3.724 -8.077 -4.606 1.00 93.56 220 ALA A CA 1
ATOM 1708 C C . ALA A 1 220 ? 2.593 -7.418 -5.412 1.00 93.56 220 ALA A C 1
ATOM 1710 O O . ALA A 1 220 ? 2.787 -7.081 -6.578 1.00 93.56 220 ALA A O 1
ATOM 1711 N N . ALA A 1 221 ? 1.449 -7.143 -4.778 1.00 94.31 221 ALA A N 1
ATOM 1712 C CA . ALA A 1 221 ? 0.343 -6.436 -5.416 1.00 94.31 221 ALA A CA 1
ATOM 1713 C C . ALA A 1 221 ? 0.699 -4.987 -5.797 1.00 94.31 221 ALA A C 1
ATOM 1715 O O . ALA A 1 221 ? 0.335 -4.551 -6.888 1.00 94.31 221 ALA A O 1
ATOM 1716 N N . LYS A 1 222 ? 1.441 -4.251 -4.952 1.00 95.81 222 LYS A N 1
ATOM 1717 C CA . LYS A 1 222 ? 1.935 -2.898 -5.279 1.00 95.81 222 LYS A CA 1
ATOM 1718 C C . LYS A 1 222 ? 2.895 -2.921 -6.470 1.00 95.81 222 LYS A C 1
ATOM 1720 O O . LYS A 1 222 ? 2.685 -2.172 -7.419 1.00 95.81 222 LYS A O 1
ATOM 1725 N N . ILE A 1 223 ? 3.878 -3.827 -6.480 1.00 95.62 223 ILE A N 1
ATOM 1726 C CA . ILE A 1 223 ? 4.799 -3.988 -7.619 1.00 95.62 223 ILE A CA 1
ATOM 1727 C C . ILE A 1 223 ? 4.005 -4.327 -8.886 1.00 95.62 223 ILE A C 1
ATOM 1729 O O . ILE A 1 223 ? 4.195 -3.688 -9.920 1.00 95.62 223 ILE A O 1
ATOM 1733 N N . ARG A 1 224 ? 3.057 -5.271 -8.809 1.00 94.94 224 ARG A N 1
ATOM 1734 C CA . ARG A 1 224 ? 2.236 -5.654 -9.963 1.00 94.94 224 ARG A CA 1
ATOM 1735 C C . ARG A 1 224 ? 1.393 -4.494 -10.489 1.00 94.94 224 ARG A C 1
ATOM 1737 O O . ARG A 1 224 ? 1.293 -4.334 -11.701 1.00 94.94 224 ARG A O 1
ATOM 1744 N N . ALA A 1 225 ? 0.818 -3.674 -9.611 1.00 93.88 225 ALA A N 1
ATOM 1745 C CA . ALA A 1 225 ? 0.076 -2.484 -10.015 1.00 93.88 225 ALA A CA 1
ATOM 1746 C C . ALA A 1 225 ? 0.972 -1.488 -10.772 1.00 93.88 225 ALA A C 1
ATOM 1748 O O . ALA A 1 225 ? 0.540 -0.914 -11.771 1.00 93.88 225 ALA A O 1
ATOM 1749 N N . VAL A 1 226 ? 2.234 -1.314 -10.358 1.00 94.31 226 VAL A N 1
ATOM 1750 C CA . VAL A 1 226 ? 3.200 -0.468 -11.084 1.00 94.31 226 VAL A CA 1
ATOM 1751 C C . VAL A 1 226 ? 3.578 -1.073 -12.436 1.00 94.31 226 VAL A C 1
ATOM 1753 O O . VAL A 1 226 ? 3.594 -0.345 -13.421 1.00 94.31 226 VAL A O 1
ATOM 1756 N N . VAL A 1 227 ? 3.799 -2.387 -12.524 1.00 94.38 227 VAL A N 1
ATOM 1757 C CA . VAL A 1 227 ? 4.060 -3.078 -13.804 1.00 94.38 227 VAL A CA 1
ATOM 1758 C C . VAL A 1 227 ? 2.897 -2.87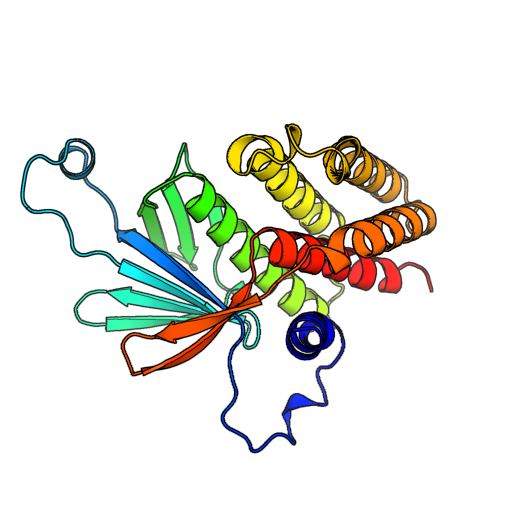7 -14.784 1.00 94.38 227 VAL A C 1
ATOM 1760 O O . VAL A 1 227 ? 3.110 -2.500 -15.933 1.00 94.38 227 VAL A O 1
ATOM 1763 N N . VAL A 1 228 ? 1.652 -3.044 -14.322 1.00 92.44 228 VAL A N 1
ATOM 1764 C CA . VAL A 1 228 ? 0.448 -2.777 -15.134 1.00 92.44 228 VAL A CA 1
ATOM 1765 C C . VAL A 1 228 ? 0.369 -1.306 -15.552 1.00 92.44 228 VAL A C 1
ATOM 1767 O O . VAL A 1 228 ? -0.043 -1.005 -16.670 1.00 92.44 228 VAL A O 1
ATOM 1770 N N . HIS A 1 229 ? 0.774 -0.383 -14.677 1.00 91.56 229 HIS A N 1
ATOM 1771 C CA . HIS A 1 229 ? 0.834 1.042 -14.992 1.00 91.56 229 HIS A CA 1
ATOM 1772 C C . HIS A 1 229 ? 1.868 1.328 -16.094 1.00 91.56 229 HIS A C 1
ATOM 1774 O O . HIS A 1 229 ? 1.540 1.983 -17.079 1.00 91.56 229 HIS A O 1
ATOM 1780 N N . LEU A 1 230 ? 3.086 0.798 -15.963 1.00 91.06 230 LEU A N 1
ATOM 1781 C CA . LEU A 1 230 ? 4.155 0.929 -16.956 1.00 91.06 230 LEU A CA 1
ATOM 1782 C C . LEU A 1 230 ? 3.755 0.366 -18.317 1.00 91.06 230 LEU A C 1
ATOM 1784 O O . LEU A 1 230 ? 4.003 1.020 -19.323 1.00 91.06 230 LEU A O 1
ATOM 1788 N N . GLY A 1 231 ? 3.042 -0.765 -18.341 1.00 88.81 231 GLY A N 1
ATOM 1789 C CA . GLY A 1 231 ? 2.520 -1.374 -19.568 1.00 88.81 231 GLY A CA 1
ATOM 1790 C C . GLY A 1 231 ? 1.627 -0.455 -20.415 1.00 88.81 231 GLY A C 1
ATOM 1791 O O . GLY A 1 231 ? 1.419 -0.721 -21.593 1.00 88.81 231 GLY A O 1
ATOM 1792 N N . ARG A 1 232 ? 1.109 0.647 -19.849 1.00 86.62 232 ARG A N 1
ATOM 1793 C CA . ARG A 1 232 ? 0.351 1.673 -20.592 1.00 86.62 232 ARG A CA 1
ATOM 1794 C C . ARG A 1 232 ? 1.231 2.655 -21.366 1.00 86.62 232 ARG A C 1
ATOM 1796 O O . ARG A 1 232 ? 0.702 3.397 -22.187 1.00 86.62 232 ARG A O 1
ATOM 1803 N N . PHE A 1 233 ? 2.529 2.699 -21.072 1.00 81.81 233 PHE A N 1
ATOM 1804 C CA . PHE A 1 233 ? 3.511 3.595 -21.691 1.00 81.81 233 PHE A CA 1
ATOM 1805 C C . PHE A 1 233 ? 4.479 2.867 -22.632 1.00 81.81 233 PHE A C 1
ATOM 1807 O O . PHE A 1 233 ? 5.197 3.527 -23.375 1.00 81.81 233 PHE A O 1
ATOM 1814 N N . THR A 1 234 ? 4.523 1.534 -22.587 1.00 68.75 234 THR A N 1
ATOM 1815 C CA . THR A 1 234 ? 5.469 0.696 -23.342 1.00 68.75 234 THR A CA 1
ATOM 1816 C C . THR A 1 234 ? 4.855 0.067 -24.604 1.00 68.75 234 THR A C 1
ATOM 1818 O O . THR A 1 234 ? 5.420 -0.883 -25.143 1.00 68.75 234 THR A O 1
ATOM 1821 N N . LEU A 1 235 ? 3.706 0.583 -25.067 1.00 54.31 235 LEU A N 1
ATOM 1822 C CA . LEU A 1 235 ? 3.031 0.208 -26.321 1.00 54.31 235 LEU A CA 1
ATOM 1823 C C . LEU A 1 235 ? 3.220 1.275 -27.402 1.00 54.31 235 LEU A C 1
ATOM 1825 O O . LEU A 1 235 ? 3.029 2.471 -27.080 1.00 54.31 235 LEU A O 1
#

Organism: NCBI:txid100861

pLDDT: mean 83.86, std 14.33, range [37.19, 96.75]

Radius of gyration: 18.07 Å; chains: 1; bounding box: 42×40×59 Å

Foldseek 3Di:
DVVVLVVLLVLLPDPPVVPPDPDDPAFAKAKFWWAKPDDPCLVVVNDDHGDIWIWIQTLNVQWIWTDDPPDIDIDHLLQWDWDDDPWAKIWIDGDPDIIIIGGPGNLRSLVVNLSSLLSNLSVLSPDPPQSPPLLPLLVNLLVSCVSCVPVVVVVVPVLCVCVNVLSVVLSVCVVVVNLVVSLVSLVVSLVSLSVVKDWDWDADPVRRIHIYTDSSSSSSSSSSSSSSSSVVVPD

Sequence (235 aa):
MSARLTKLNSVLLDPEERQQQTTSPCSIGTAFSATSNPSLLDRFNIGHQKPNTKIFVEISSGLISIASCDSTAVVAANQVCVELVGKKTVRIRRSKSEQLYTFDNRVLAVEFVGAVQLVQHISALRSSEKAQGLLEQLKNTLEFAEEMWTLALWSKLFPYARLVESLESAVTFVLAGDHNTAFDLLDALHGRFYPHASVHKAIHDDGSVYFQPTHMALLAAKIRAVVVHLGRFTL